Protein AF-A0A0S8J368-F1 (afdb_monomer_lite)

pLDDT: mean 82.63, std 17.52, range [25.33, 97.19]

Sequence (341 aa):
MWPCVISGLFVTLLATGGLVIATGTAGPPDAASVDEYQRRRNGLAKDLAEQHYALGQWCKERKLSREAQEHFKQAQRFQPDHNGANKELGKSGGKVASRKRVECELRLTDGICVKAELLAEAFCVDTGSGVLFMPVTAVDVVVVGKDEQPDVIAADGFLGRSRVREDSFAAKAKVGVVNVKRANLDQIRVFRPCAVCGGSGNQPCARCEGKGRLYETVPCKQCGGTGKVQCTRCGGTGRLTCPRCDGSGWTPGLIGGFRFKCTRCNGRGTIDCPGCKKGQAKCPVCKGKPLVKDMGVCPVCEGKKEVPCVACGGTGVKPLSPDVEKEVKKLSESTLNKVAE

Structure (mmCIF, N/CA/C/O backbone):
data_AF-A0A0S8J368-F1
#
_entry.id   AF-A0A0S8J368-F1
#
loop_
_atom_site.group_PDB
_atom_site.id
_atom_site.type_symbol
_atom_site.label_atom_id
_atom_site.label_alt_id
_atom_site.label_comp_id
_atom_site.label_asym_id
_atom_site.label_entity_id
_atom_site.label_seq_id
_atom_site.pdbx_PDB_ins_code
_atom_site.Cartn_x
_atom_site.Cartn_y
_atom_site.Cartn_z
_atom_site.occupancy
_atom_site.B_iso_or_equiv
_atom_site.auth_seq_id
_atom_site.auth_comp_id
_atom_site.auth_asym_id
_atom_site.auth_atom_id
_atom_site.pdbx_PDB_model_num
ATOM 1 N N . MET A 1 1 ? 66.641 29.300 33.982 1.00 31.06 1 MET A N 1
ATOM 2 C CA . MET A 1 1 ? 67.745 30.268 34.107 1.00 31.06 1 MET A CA 1
ATOM 3 C C . MET A 1 1 ? 67.151 31.662 33.910 1.00 31.06 1 MET A C 1
ATOM 5 O O . MET A 1 1 ? 67.006 32.073 32.774 1.00 31.06 1 MET A O 1
ATOM 9 N N . TRP A 1 2 ? 66.740 32.290 35.025 1.00 25.33 2 TRP A N 1
ATOM 10 C CA . TRP A 1 2 ? 66.484 33.735 35.230 1.00 25.33 2 TRP A CA 1
ATOM 11 C C . TRP A 1 2 ? 65.404 34.489 34.394 1.00 25.33 2 TRP A C 1
ATOM 13 O O . TRP A 1 2 ? 64.886 33.924 33.439 1.00 25.33 2 TRP A O 1
ATOM 23 N N . PRO A 1 3 ? 64.919 35.668 34.865 1.00 52.31 3 PRO A N 1
ATOM 24 C CA . PRO A 1 3 ? 63.496 35.960 35.137 1.00 52.31 3 PRO A CA 1
ATOM 25 C C . PRO A 1 3 ? 62.983 37.230 34.403 1.00 52.31 3 PRO A C 1
ATOM 27 O O . PRO A 1 3 ? 63.704 37.755 33.569 1.00 52.31 3 PRO A O 1
ATOM 30 N N . CYS A 1 4 ? 61.753 37.696 34.701 1.00 31.52 4 CYS A N 1
ATOM 31 C CA . CYS A 1 4 ? 61.198 39.080 34.591 1.00 31.52 4 CYS A CA 1
ATOM 32 C C . CYS A 1 4 ? 59.654 38.957 34.586 1.00 31.52 4 CYS A C 1
ATOM 34 O O . CYS A 1 4 ? 59.114 38.292 33.713 1.00 31.52 4 CYS A O 1
ATOM 36 N N . VAL A 1 5 ? 58.859 39.351 35.591 1.00 38.97 5 VAL A N 1
ATOM 37 C CA . VAL A 1 5 ? 58.616 40.671 36.221 1.00 38.97 5 VAL A CA 1
ATOM 38 C C . VAL A 1 5 ? 58.232 41.757 35.210 1.00 38.97 5 VAL A C 1
ATOM 40 O O . VAL A 1 5 ? 59.063 42.116 34.388 1.00 38.97 5 VAL A O 1
ATOM 43 N N . ILE A 1 6 ? 56.988 42.251 35.317 1.00 37.06 6 ILE A N 1
ATOM 44 C CA . ILE A 1 6 ? 56.484 43.646 35.216 1.00 37.06 6 ILE A CA 1
ATOM 45 C C . ILE A 1 6 ? 54.949 43.519 35.327 1.00 37.06 6 ILE A C 1
ATOM 47 O O . ILE A 1 6 ? 54.308 42.900 34.487 1.00 37.06 6 ILE A O 1
ATOM 51 N N . SER A 1 7 ? 54.381 43.742 36.511 1.00 34.94 7 SER A N 1
ATOM 52 C CA . SER A 1 7 ? 53.901 45.028 37.051 1.00 34.94 7 SER A CA 1
ATOM 53 C C . SER A 1 7 ? 52.490 45.372 36.585 1.00 34.94 7 SER A C 1
ATOM 55 O O . SER A 1 7 ? 52.170 45.372 35.402 1.00 34.94 7 SER A O 1
ATOM 57 N N . GLY A 1 8 ? 51.654 45.640 37.585 1.00 34.53 8 GLY A N 1
ATOM 58 C CA . GLY A 1 8 ? 50.234 45.893 37.446 1.00 34.53 8 GLY A CA 1
ATOM 59 C C . GLY A 1 8 ? 49.886 47.169 36.693 1.00 34.53 8 GLY A C 1
ATOM 60 O O . GLY A 1 8 ? 50.675 48.106 36.584 1.00 34.53 8 GLY A O 1
ATOM 61 N N . LEU A 1 9 ? 48.624 47.215 36.278 1.00 35.44 9 LEU A N 1
ATOM 62 C CA . LEU A 1 9 ? 47.905 48.461 36.108 1.00 35.44 9 LEU A CA 1
ATOM 63 C C . LEU A 1 9 ? 46.638 48.420 36.958 1.00 35.44 9 LEU A C 1
ATOM 65 O O . LEU A 1 9 ? 45.773 47.560 36.803 1.00 35.44 9 LEU A O 1
ATOM 69 N N . PHE A 1 10 ? 46.590 49.377 37.877 1.00 34.28 10 PHE A N 1
ATOM 70 C CA . PHE A 1 10 ? 45.409 49.842 38.578 1.00 34.28 10 PHE A CA 1
ATOM 71 C C . PHE A 1 10 ? 44.336 50.274 37.574 1.00 34.28 10 PHE A C 1
ATOM 73 O O . PHE A 1 10 ? 44.590 51.136 36.736 1.00 34.28 10 PHE A O 1
ATOM 80 N N . VAL A 1 11 ? 43.114 49.774 37.746 1.00 36.19 11 VAL A N 1
ATOM 81 C CA . VAL A 1 11 ? 41.907 50.554 37.459 1.00 36.19 11 VAL A CA 1
ATOM 82 C C . VAL A 1 11 ? 40.981 50.390 38.656 1.00 36.19 11 VAL A C 1
ATOM 84 O O . VAL A 1 11 ? 40.262 49.406 38.794 1.00 36.19 11 VAL A O 1
ATOM 87 N N . THR A 1 12 ? 41.037 51.359 39.562 1.00 42.28 12 THR A N 1
ATOM 88 C CA . THR A 1 12 ? 39.940 51.649 40.480 1.00 42.28 12 THR A CA 1
ATOM 89 C C . THR A 1 12 ? 38.811 52.276 39.674 1.00 42.28 12 THR A C 1
ATOM 91 O O . THR A 1 12 ? 38.985 53.375 39.148 1.00 42.28 12 THR A O 1
ATOM 94 N N . LEU A 1 13 ? 37.649 51.626 39.617 1.00 37.06 13 LEU A N 1
ATOM 95 C CA . LEU A 1 13 ? 36.395 52.330 39.384 1.00 37.06 13 LEU A CA 1
ATOM 96 C C . LEU A 1 13 ? 35.340 51.865 40.386 1.00 37.06 13 LEU A C 1
ATOM 98 O O . LEU A 1 13 ? 35.183 50.683 40.681 1.00 37.06 13 LEU A O 1
ATOM 102 N N . LEU A 1 14 ? 34.693 52.874 40.942 1.00 36.75 14 LEU A N 1
ATOM 103 C CA . LEU A 1 14 ? 33.726 52.851 42.017 1.00 36.75 14 LEU A CA 1
ATOM 104 C C . LEU A 1 14 ? 32.385 52.241 41.596 1.00 36.75 14 LEU A C 1
ATOM 106 O O . LEU A 1 14 ? 31.950 52.379 40.458 1.00 36.75 14 LEU A O 1
ATOM 110 N N . ALA A 1 15 ? 31.700 51.753 42.629 1.00 38.09 15 ALA A N 1
ATOM 111 C CA . ALA A 1 15 ? 30.262 51.865 42.842 1.00 38.09 15 ALA A CA 1
ATOM 112 C C . ALA A 1 15 ? 29.298 50.952 42.053 1.00 38.09 15 ALA A C 1
ATOM 114 O O . ALA A 1 15 ? 29.112 51.042 40.846 1.00 38.09 15 ALA A O 1
ATOM 115 N N . THR A 1 16 ? 28.523 50.239 42.881 1.00 44.28 16 THR A N 1
ATOM 116 C CA . THR A 1 16 ? 27.119 49.814 42.728 1.00 44.28 16 THR A CA 1
ATOM 117 C C . THR A 1 16 ? 26.821 48.517 41.972 1.00 44.28 16 THR A C 1
ATOM 119 O O . THR A 1 16 ? 27.078 48.383 40.784 1.00 44.28 16 THR A O 1
ATOM 122 N N . GLY A 1 17 ? 26.168 47.585 42.685 1.00 46.16 17 GLY A N 1
ATOM 123 C CA . GLY A 1 17 ? 25.341 46.537 42.073 1.00 46.16 17 GLY A CA 1
ATOM 124 C C . GLY A 1 17 ? 25.880 45.105 42.116 1.00 46.16 17 GLY A C 1
ATOM 125 O O . GLY A 1 17 ? 25.858 44.425 41.098 1.00 46.16 17 GLY A O 1
ATOM 126 N N . GLY A 1 18 ? 26.341 44.613 43.270 1.00 35.16 18 GLY A N 1
ATOM 127 C CA . GLY A 1 18 ? 26.713 43.203 43.450 1.00 35.16 18 GLY A CA 1
ATOM 128 C C . GLY A 1 18 ? 25.595 42.384 44.095 1.00 35.16 18 GLY A C 1
ATOM 129 O O . GLY A 1 18 ? 25.485 42.342 45.315 1.00 35.16 18 GLY A O 1
ATOM 130 N N . LEU A 1 19 ? 24.772 41.745 43.266 1.00 36.69 19 LEU A N 1
ATOM 131 C CA . LEU A 1 19 ? 23.783 40.728 43.629 1.00 36.69 19 LEU A CA 1
ATOM 132 C C . LEU A 1 19 ? 24.421 39.634 44.510 1.00 36.69 19 LEU A C 1
ATOM 134 O O . LEU A 1 19 ? 25.297 38.898 44.056 1.00 36.69 19 LEU A O 1
ATOM 138 N N . VAL A 1 20 ? 23.964 39.505 45.758 1.00 37.12 20 VAL A N 1
ATOM 139 C CA . VAL A 1 20 ? 24.307 38.375 46.634 1.00 37.12 20 VAL A CA 1
ATOM 140 C C . VAL A 1 20 ? 23.600 37.136 46.088 1.00 37.12 20 VAL A C 1
ATOM 142 O O . VAL A 1 20 ? 22.407 36.937 46.311 1.00 37.12 20 VAL A O 1
ATOM 145 N N . ILE A 1 21 ? 24.323 36.299 45.346 1.00 39.28 21 ILE A N 1
ATOM 146 C CA . ILE A 1 21 ? 23.854 34.953 45.018 1.00 39.28 21 ILE A CA 1
ATOM 147 C C . ILE A 1 21 ? 24.039 34.115 46.282 1.00 39.28 21 ILE A C 1
ATOM 149 O O . ILE A 1 21 ? 25.134 33.643 46.580 1.00 39.28 21 ILE A O 1
ATOM 153 N N . ALA A 1 22 ? 22.960 33.967 47.050 1.00 32.00 22 ALA A N 1
ATOM 154 C CA . ALA A 1 22 ? 22.892 33.018 48.148 1.00 32.00 22 ALA A CA 1
ATOM 155 C C . ALA A 1 22 ? 23.021 31.595 47.580 1.00 32.00 22 ALA A C 1
ATOM 157 O O . ALA A 1 22 ? 22.070 31.035 47.032 1.00 32.00 22 ALA A O 1
ATOM 158 N N . THR A 1 23 ? 24.203 30.995 47.698 1.00 37.25 23 THR A N 1
ATOM 159 C CA . THR A 1 23 ? 24.382 29.555 47.516 1.00 37.25 23 THR A CA 1
ATOM 160 C C . THR A 1 23 ? 23.808 28.853 48.743 1.00 37.25 23 THR A C 1
ATOM 162 O O . THR A 1 23 ? 24.487 28.622 49.738 1.00 37.25 23 THR A O 1
ATOM 165 N N . GLY A 1 24 ? 22.511 28.541 48.694 1.00 34.19 24 GLY A N 1
ATOM 166 C CA . GLY A 1 24 ? 21.880 27.673 49.682 1.00 34.19 24 GLY A CA 1
ATOM 167 C C . GLY A 1 24 ? 22.503 26.281 49.616 1.00 34.19 24 GLY A C 1
ATOM 168 O O . GLY A 1 24 ? 22.198 25.504 48.712 1.00 34.19 24 GLY A O 1
ATOM 169 N N . THR A 1 25 ? 23.388 25.957 50.555 1.00 39.84 25 THR A N 1
ATOM 170 C CA . THR A 1 25 ? 23.851 24.587 50.765 1.00 39.84 25 THR A CA 1
ATOM 171 C C . THR A 1 25 ? 22.716 2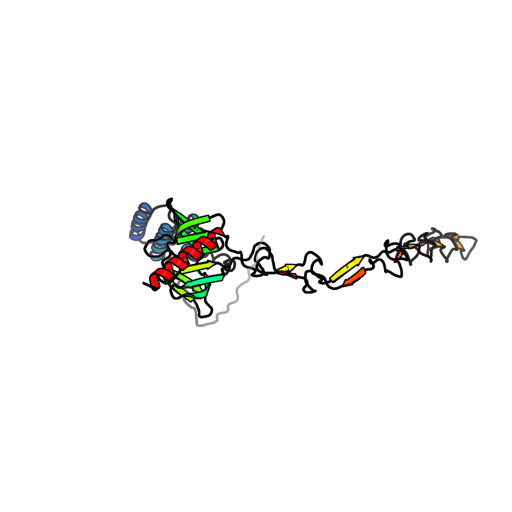3.803 51.421 1.00 39.84 25 THR A C 1
ATOM 173 O O . THR A 1 25 ? 22.277 24.102 52.530 1.00 39.84 25 THR A O 1
ATOM 176 N N . ALA A 1 26 ? 22.180 22.815 50.705 1.00 43.91 26 ALA A N 1
ATOM 177 C CA . ALA A 1 26 ? 21.230 21.870 51.274 1.00 43.91 26 ALA A CA 1
ATOM 178 C C . ALA A 1 26 ? 21.939 21.080 52.387 1.00 43.91 26 ALA A C 1
ATOM 180 O O . ALA A 1 26 ? 22.881 20.336 52.116 1.00 43.91 26 ALA A O 1
ATOM 181 N N . GLY A 1 27 ? 21.526 21.289 53.639 1.00 51.69 27 GLY A N 1
ATOM 182 C CA . GLY A 1 27 ? 22.024 20.525 54.782 1.00 51.69 27 GLY A CA 1
ATOM 183 C C . GLY A 1 27 ? 21.674 19.031 54.677 1.00 51.69 27 GLY A C 1
ATOM 184 O O . GLY A 1 27 ? 20.754 18.671 53.936 1.00 51.69 27 GLY A O 1
ATOM 185 N N . PRO A 1 28 ? 22.401 18.155 55.396 1.00 58.94 28 PRO A N 1
ATOM 186 C CA . PRO A 1 28 ? 22.108 16.725 55.431 1.00 58.94 28 PRO A CA 1
ATOM 187 C C . PRO A 1 28 ? 20.685 16.461 55.963 1.00 58.94 28 PRO A C 1
ATOM 189 O O . PRO A 1 28 ? 20.181 17.248 56.767 1.00 58.94 28 PRO A O 1
ATOM 192 N N . PRO A 1 29 ? 20.031 15.373 55.518 1.00 62.00 29 PRO A N 1
ATOM 193 C CA . PRO A 1 29 ? 18.701 15.005 55.991 1.00 62.00 29 PRO A CA 1
ATOM 194 C C . PRO A 1 29 ? 18.701 14.737 57.502 1.00 62.00 29 PRO A C 1
ATOM 196 O O . PRO A 1 29 ? 19.687 14.265 58.070 1.00 62.00 29 PRO A O 1
ATOM 199 N N . ASP A 1 30 ? 17.587 15.044 58.156 1.00 69.62 30 ASP A N 1
ATOM 200 C CA . ASP A 1 30 ? 17.373 14.823 59.581 1.00 69.62 30 ASP A CA 1
ATOM 201 C C . ASP A 1 30 ? 17.312 13.320 59.915 1.00 69.62 30 ASP A C 1
ATOM 203 O O . ASP A 1 30 ? 16.735 12.520 59.176 1.00 69.62 30 ASP A O 1
ATOM 207 N N . ALA A 1 31 ? 17.894 12.918 61.051 1.00 66.06 31 ALA A N 1
ATOM 208 C CA . ALA A 1 31 ? 17.996 11.509 61.457 1.00 66.06 31 ALA A CA 1
ATOM 209 C C . ALA A 1 31 ? 16.627 10.797 61.542 1.00 66.06 31 ALA A C 1
ATOM 211 O O . ALA A 1 31 ? 16.517 9.621 61.202 1.00 66.06 31 ALA A O 1
ATOM 212 N N . ALA A 1 32 ? 15.565 11.528 61.899 1.00 69.38 32 ALA A N 1
ATOM 213 C CA . ALA A 1 32 ? 14.196 11.013 61.938 1.00 69.38 32 ALA A CA 1
ATOM 214 C C . ALA A 1 32 ? 13.673 10.582 60.552 1.00 69.38 32 ALA A C 1
ATOM 216 O O . ALA A 1 32 ? 12.985 9.565 60.440 1.00 69.38 32 ALA A O 1
ATOM 217 N N . SER A 1 33 ? 14.035 11.302 59.483 1.00 71.81 33 SER A N 1
ATOM 218 C CA . SER A 1 33 ? 13.659 10.942 58.109 1.00 71.81 33 SER A CA 1
ATOM 219 C C . SER A 1 33 ? 14.379 9.686 57.615 1.00 71.81 33 SER A C 1
ATOM 221 O O . SER A 1 33 ? 13.814 8.926 56.827 1.00 71.81 33 SER A O 1
ATOM 223 N N . VAL A 1 34 ? 15.596 9.424 58.100 1.00 75.69 34 VAL A N 1
ATOM 224 C CA . VAL A 1 34 ? 16.367 8.221 57.747 1.00 75.69 34 VAL A CA 1
ATOM 225 C C . VAL A 1 34 ? 15.768 6.967 58.394 1.00 75.69 34 VAL A C 1
ATOM 227 O O . VAL A 1 34 ? 15.626 5.941 57.724 1.00 75.69 34 VAL A O 1
ATOM 230 N N . ASP A 1 35 ? 15.343 7.043 59.655 1.00 80.69 35 ASP A N 1
ATOM 231 C CA . ASP A 1 35 ? 14.701 5.917 60.346 1.00 80.69 35 ASP A CA 1
ATOM 232 C C . ASP A 1 35 ? 13.322 5.587 59.755 1.00 80.69 35 ASP A C 1
ATOM 234 O O . ASP A 1 35 ? 12.975 4.416 59.566 1.00 80.69 35 ASP A O 1
ATOM 238 N N . GLU A 1 36 ? 12.531 6.610 59.416 1.00 84.25 36 GLU A N 1
ATOM 239 C CA . GLU A 1 36 ? 11.233 6.426 58.757 1.00 84.25 36 GLU A CA 1
ATOM 240 C C . GLU A 1 36 ? 11.399 5.808 57.357 1.00 84.25 36 GLU A C 1
ATOM 242 O O . GLU A 1 36 ? 10.653 4.894 56.987 1.00 84.25 36 GLU A O 1
ATOM 247 N N . TYR A 1 37 ? 12.425 6.232 56.611 1.00 85.19 37 TYR A N 1
ATOM 248 C CA . TYR A 1 37 ? 12.782 5.648 55.320 1.00 85.19 37 TYR A CA 1
ATOM 249 C C . TYR A 1 37 ? 13.083 4.149 55.432 1.00 85.19 37 TYR A C 1
ATOM 251 O O . TYR A 1 37 ? 12.544 3.351 54.663 1.00 85.19 37 TYR A O 1
ATOM 259 N N . GLN A 1 38 ? 13.896 3.737 56.411 1.00 84.19 38 GLN A N 1
ATOM 260 C CA . GLN A 1 38 ? 14.252 2.327 56.592 1.00 84.19 38 GLN A CA 1
ATOM 261 C C . GLN A 1 38 ? 13.030 1.451 56.894 1.00 84.19 38 GLN A C 1
ATOM 263 O O . GLN A 1 38 ? 12.916 0.358 56.335 1.00 84.19 38 GLN A O 1
ATOM 268 N N . ARG A 1 39 ? 12.085 1.933 57.713 1.00 84.06 39 ARG A N 1
ATOM 269 C CA . ARG A 1 39 ? 10.832 1.206 57.991 1.00 84.06 39 ARG A CA 1
ATOM 270 C C . ARG A 1 39 ? 9.991 1.031 56.728 1.00 84.06 39 ARG A C 1
ATOM 272 O O . ARG A 1 39 ? 9.587 -0.091 56.427 1.00 84.06 39 ARG A O 1
ATOM 279 N N . ARG A 1 40 ? 9.774 2.109 55.964 1.00 83.81 40 ARG A N 1
ATOM 280 C CA . ARG A 1 40 ? 9.006 2.070 54.706 1.00 83.81 40 ARG A CA 1
ATOM 281 C C . ARG A 1 40 ? 9.663 1.163 53.667 1.00 83.81 40 ARG A C 1
ATOM 283 O O . ARG A 1 40 ? 8.975 0.383 53.021 1.00 83.81 40 ARG A O 1
ATOM 290 N N . ARG A 1 41 ? 10.993 1.208 53.554 1.00 84.81 41 ARG A N 1
ATOM 291 C CA . ARG A 1 41 ? 11.771 0.341 52.658 1.00 84.81 41 ARG A CA 1
ATOM 292 C C . ARG A 1 41 ? 11.660 -1.137 53.038 1.00 84.81 41 ARG A C 1
ATOM 294 O O . ARG A 1 41 ? 11.581 -1.983 52.153 1.00 84.81 41 ARG A O 1
ATOM 301 N N . ASN A 1 42 ? 11.664 -1.459 54.332 1.00 83.38 42 ASN A N 1
ATOM 302 C CA . ASN A 1 42 ? 11.576 -2.842 54.806 1.00 83.38 42 ASN A CA 1
ATOM 303 C C . ASN A 1 42 ? 10.171 -3.443 54.631 1.00 83.38 42 ASN A C 1
ATOM 305 O O . ASN A 1 42 ? 10.060 -4.651 54.452 1.00 83.38 42 ASN A O 1
ATOM 309 N N . GLY A 1 43 ? 9.122 -2.614 54.655 1.00 79.00 43 GLY A N 1
ATOM 310 C CA . GLY A 1 43 ? 7.736 -3.026 54.399 1.00 79.00 43 GLY A CA 1
ATOM 311 C C . GLY A 1 43 ? 7.310 -2.999 52.925 1.00 79.00 43 GLY A C 1
ATOM 312 O O . GLY A 1 43 ? 6.152 -3.277 52.631 1.00 79.00 43 GLY A O 1
ATOM 313 N N . LEU A 1 44 ? 8.210 -2.638 52.006 1.00 80.56 44 LEU A N 1
ATOM 314 C CA . LEU A 1 44 ? 7.902 -2.480 50.586 1.00 80.56 44 LEU A CA 1
ATOM 315 C C . LEU A 1 44 ? 7.847 -3.837 49.869 1.00 80.56 44 LEU A C 1
ATOM 317 O O . LEU A 1 44 ? 8.793 -4.627 49.967 1.00 80.56 44 LEU A O 1
ATOM 321 N N . ALA A 1 45 ? 6.804 -4.077 49.073 1.00 74.81 45 ALA A N 1
ATOM 322 C CA . ALA A 1 45 ? 6.815 -5.161 48.097 1.00 74.81 45 ALA A CA 1
ATOM 323 C C . ALA A 1 45 ? 7.791 -4.791 46.969 1.00 74.81 45 ALA A C 1
ATOM 325 O O . ALA A 1 45 ? 7.603 -3.811 46.247 1.00 74.81 45 ALA A O 1
ATOM 326 N N . LYS A 1 46 ? 8.887 -5.548 46.874 1.00 70.69 46 LYS A N 1
ATOM 327 C CA . LYS A 1 46 ? 10.065 -5.208 46.055 1.00 70.69 46 LYS A CA 1
ATOM 328 C C . LYS A 1 46 ? 9.868 -5.411 44.551 1.00 70.69 46 LYS A C 1
ATOM 330 O O . LYS A 1 46 ? 10.809 -5.201 43.797 1.00 70.69 46 LYS A O 1
ATOM 335 N N . ASP A 1 47 ? 8.706 -5.889 44.131 1.00 74.81 47 ASP A N 1
ATOM 336 C CA . ASP A 1 47 ? 8.371 -6.304 42.770 1.00 74.81 47 ASP A CA 1
ATOM 337 C C . ASP A 1 47 ? 7.323 -5.403 42.097 1.00 74.81 47 ASP A C 1
ATOM 339 O O . ASP A 1 47 ? 7.030 -5.589 40.916 1.00 74.81 47 ASP A O 1
ATOM 343 N N . LEU A 1 48 ? 6.792 -4.393 42.800 1.00 78.44 48 LEU A N 1
ATOM 344 C CA . LEU A 1 48 ? 5.750 -3.512 42.270 1.00 78.44 48 LEU A CA 1
ATOM 345 C C . LEU A 1 48 ? 6.268 -2.096 41.970 1.00 78.44 48 LEU A C 1
ATOM 347 O O . LEU A 1 48 ? 6.711 -1.367 42.861 1.00 78.44 48 LEU A O 1
ATOM 351 N N . ALA A 1 49 ? 6.146 -1.673 40.706 1.00 84.12 49 ALA A N 1
ATOM 352 C CA . ALA A 1 49 ? 6.619 -0.369 40.231 1.00 84.12 49 ALA A CA 1
ATOM 353 C C . ALA A 1 49 ? 5.969 0.821 40.966 1.00 84.12 49 ALA A C 1
ATOM 355 O O . ALA A 1 49 ? 6.672 1.751 41.361 1.00 84.12 49 ALA A O 1
ATOM 356 N N . GLU A 1 50 ? 4.658 0.758 41.216 1.00 82.25 50 GLU A N 1
ATOM 357 C CA . GLU A 1 50 ? 3.891 1.810 41.906 1.00 82.25 50 GLU A CA 1
ATOM 358 C C . GLU A 1 50 ? 4.351 2.031 43.353 1.00 82.25 50 GLU A C 1
ATOM 360 O O . GLU A 1 50 ? 4.444 3.164 43.823 1.00 82.25 50 GLU A O 1
ATOM 365 N N . GLN A 1 51 ? 4.717 0.962 44.066 1.00 84.81 51 GLN A N 1
ATOM 366 C CA . GLN A 1 51 ? 5.218 1.080 45.438 1.00 84.81 51 GLN A CA 1
ATOM 367 C C . GLN A 1 51 ? 6.599 1.739 45.476 1.00 84.81 51 GLN A C 1
ATOM 369 O O . GLN A 1 51 ? 6.850 2.620 46.302 1.00 84.81 51 GLN A O 1
ATOM 374 N N . HIS A 1 52 ? 7.478 1.374 44.541 1.00 87.38 52 HIS A N 1
ATOM 375 C CA . HIS A 1 52 ? 8.754 2.059 44.361 1.00 87.38 52 HIS A CA 1
ATOM 376 C C . HIS A 1 52 ? 8.561 3.533 43.982 1.00 87.38 52 HIS A C 1
ATOM 378 O O . HIS A 1 52 ? 9.243 4.399 44.528 1.00 87.38 52 HIS A O 1
ATOM 384 N N . TYR A 1 53 ? 7.602 3.854 43.114 1.00 89.62 53 TYR A N 1
ATOM 385 C CA . TYR A 1 53 ? 7.300 5.240 42.764 1.00 89.62 53 TYR A CA 1
ATOM 386 C C . TYR A 1 53 ? 6.777 6.048 43.963 1.00 89.62 53 TYR A C 1
ATOM 388 O O . TYR A 1 53 ? 7.271 7.150 44.212 1.00 89.62 53 TYR A O 1
ATOM 396 N N . ALA A 1 54 ? 5.853 5.491 44.749 1.00 88.75 54 ALA A N 1
ATOM 397 C CA . ALA A 1 54 ? 5.308 6.131 45.946 1.00 88.75 54 ALA A CA 1
ATOM 398 C C . ALA A 1 54 ? 6.384 6.396 47.013 1.00 88.75 54 ALA A C 1
ATOM 400 O O . ALA A 1 54 ? 6.441 7.492 47.577 1.00 88.75 54 ALA A O 1
ATOM 401 N N . LEU A 1 55 ? 7.284 5.434 47.258 1.00 89.88 55 LEU A N 1
ATOM 402 C CA . LEU A 1 55 ? 8.410 5.632 48.175 1.00 89.88 55 LEU A CA 1
ATOM 403 C C . LEU A 1 55 ? 9.393 6.684 47.640 1.00 89.88 55 LEU A C 1
ATOM 405 O O . LEU A 1 55 ? 9.873 7.516 48.406 1.00 89.88 55 LEU A O 1
ATOM 409 N N . GLY A 1 56 ? 9.634 6.704 46.326 1.00 91.75 56 GLY A N 1
ATOM 410 C CA . GLY A 1 56 ? 10.450 7.727 45.672 1.00 91.75 56 GLY A CA 1
ATOM 411 C C . GLY A 1 56 ? 9.878 9.143 45.817 1.00 91.75 56 GLY A C 1
ATOM 412 O O . GLY A 1 56 ? 10.629 10.073 46.114 1.00 91.75 56 GLY A O 1
ATOM 413 N N . GLN A 1 57 ? 8.558 9.313 45.675 1.00 90.00 57 GLN A N 1
ATOM 414 C CA . GLN A 1 57 ? 7.878 10.598 45.903 1.00 90.00 57 GLN A CA 1
ATOM 415 C C . GLN A 1 57 ? 7.998 11.045 47.363 1.00 90.00 57 GLN A C 1
ATOM 417 O O . GLN A 1 57 ? 8.376 12.184 47.632 1.00 90.00 57 GLN A O 1
ATOM 422 N N . TRP A 1 58 ? 7.790 10.130 48.310 1.00 91.12 58 TRP A N 1
ATOM 423 C CA . TRP A 1 58 ? 7.967 10.425 49.731 1.00 91.12 58 TRP A CA 1
ATOM 424 C C . TRP A 1 58 ? 9.416 10.834 50.070 1.00 91.12 58 TRP A C 1
ATOM 426 O O . TRP A 1 58 ? 9.642 11.820 50.773 1.00 91.12 58 TRP A O 1
ATOM 436 N N . CYS A 1 59 ? 10.419 10.138 49.518 1.00 89.62 59 CYS A N 1
ATOM 437 C CA . CYS A 1 59 ? 11.829 10.511 49.673 1.00 89.62 59 CYS A CA 1
ATOM 438 C C . CYS A 1 59 ? 12.106 11.916 49.115 1.00 89.62 59 CYS A C 1
ATOM 440 O O . CYS A 1 59 ? 12.817 12.707 49.736 1.00 89.62 59 CYS A O 1
ATOM 442 N N . LYS A 1 60 ? 11.515 12.252 47.964 1.00 88.38 60 LYS A N 1
ATOM 443 C CA . LYS A 1 60 ? 11.647 13.567 47.329 1.00 88.38 60 LYS A CA 1
ATOM 444 C C . LYS A 1 60 ? 11.070 14.685 48.205 1.00 88.38 60 LYS A C 1
ATOM 446 O O . LYS A 1 60 ? 11.731 15.709 48.376 1.00 88.38 60 LYS A O 1
ATOM 451 N N . GLU A 1 61 ? 9.898 14.481 48.805 1.00 87.50 61 GLU A N 1
ATOM 452 C CA . GLU A 1 61 ? 9.275 15.432 49.742 1.00 87.50 61 GLU A CA 1
ATOM 453 C C . GLU A 1 61 ? 10.147 15.689 50.980 1.00 87.50 61 GLU A C 1
ATOM 455 O O . GLU A 1 61 ? 10.254 16.823 51.449 1.00 87.50 61 GLU A O 1
ATOM 460 N N . ARG A 1 62 ? 10.839 14.654 51.470 1.00 87.19 62 ARG A N 1
ATOM 461 C CA . ARG A 1 62 ? 11.779 14.733 52.602 1.00 87.19 62 ARG A CA 1
ATOM 462 C C . ARG A 1 62 ? 13.207 15.117 52.202 1.00 87.19 62 ARG A C 1
ATOM 464 O O . ARG A 1 62 ? 14.110 15.049 53.027 1.00 87.19 62 ARG A O 1
ATOM 471 N N . LYS A 1 63 ? 13.423 15.550 50.953 1.00 86.81 63 LYS A N 1
ATOM 472 C CA . LYS A 1 63 ? 14.729 15.970 50.403 1.00 86.81 63 LYS A CA 1
ATOM 473 C C . LYS A 1 63 ? 15.801 14.863 50.384 1.00 86.81 63 LYS A C 1
ATOM 475 O O . LYS A 1 63 ? 16.976 15.149 50.152 1.00 86.81 63 LYS A O 1
ATOM 480 N N . LEU A 1 64 ? 15.399 13.598 50.516 1.00 86.62 64 LEU A N 1
ATOM 481 C CA . LEU A 1 64 ? 16.224 12.395 50.350 1.00 86.62 64 LEU A CA 1
ATOM 482 C C . LEU A 1 64 ? 16.435 12.110 48.853 1.00 86.62 64 LEU A C 1
ATOM 484 O O . LEU A 1 64 ? 15.867 11.190 48.263 1.00 86.62 64 LEU A O 1
ATOM 488 N N . SER A 1 65 ? 17.202 12.981 48.195 1.00 84.00 65 SER A N 1
ATOM 489 C CA . SER A 1 65 ? 17.288 13.025 46.727 1.00 84.00 65 SER A CA 1
ATOM 490 C C . SER A 1 65 ? 17.956 11.786 46.118 1.00 84.00 65 SER A C 1
ATOM 492 O O . SER A 1 65 ? 17.625 11.393 44.999 1.00 84.00 65 SER A O 1
ATOM 494 N N . ARG A 1 66 ? 18.889 11.155 46.843 1.00 87.31 66 ARG A N 1
ATOM 495 C CA . ARG A 1 66 ? 19.615 9.965 46.376 1.00 87.31 66 ARG A CA 1
ATOM 496 C C . ARG A 1 66 ? 18.714 8.730 46.402 1.00 87.31 66 ARG A C 1
ATOM 498 O O . ARG A 1 66 ? 18.636 8.008 45.411 1.00 87.31 66 ARG A O 1
ATOM 505 N N . GLU A 1 67 ? 18.014 8.533 47.510 1.00 89.81 67 GLU A N 1
ATOM 506 C CA . GLU A 1 67 ? 17.056 7.455 47.749 1.00 89.81 67 GLU A CA 1
ATOM 507 C C . GLU A 1 67 ? 15.866 7.569 46.789 1.00 89.81 67 GLU A C 1
ATOM 509 O O . GLU A 1 67 ? 15.459 6.581 46.176 1.00 89.81 67 GLU A O 1
ATOM 514 N N . ALA A 1 68 ? 15.369 8.793 46.572 1.00 90.12 68 ALA A N 1
ATOM 515 C CA . ALA A 1 68 ? 14.312 9.068 45.604 1.00 90.12 68 ALA A CA 1
ATOM 516 C C . ALA A 1 68 ? 14.703 8.619 44.187 1.00 90.12 68 ALA A C 1
ATOM 518 O O . ALA A 1 68 ? 13.956 7.890 43.534 1.00 90.12 68 ALA A O 1
ATOM 519 N N . GLN A 1 69 ? 15.901 8.993 43.716 1.00 90.81 69 GLN A N 1
ATOM 520 C CA . GLN A 1 69 ? 16.386 8.581 42.394 1.00 90.81 69 GLN A CA 1
ATOM 521 C C . GLN A 1 69 ? 16.526 7.063 42.257 1.00 90.81 69 GLN A C 1
ATOM 523 O O . GLN A 1 69 ? 16.261 6.519 41.184 1.00 90.81 69 GLN A O 1
ATOM 528 N N . GLU A 1 70 ? 16.965 6.371 43.306 1.00 91.19 70 GLU A N 1
ATOM 529 C CA . GLU A 1 70 ? 17.100 4.917 43.287 1.00 91.19 70 GLU A CA 1
ATOM 530 C C . GLU A 1 70 ? 15.739 4.229 43.159 1.00 91.19 70 GLU A C 1
ATOM 532 O O . GLU A 1 70 ? 15.568 3.344 42.317 1.00 91.19 70 GLU A O 1
ATOM 537 N N . HIS A 1 71 ? 14.745 4.694 43.911 1.00 91.75 71 HIS A N 1
ATOM 538 C CA . HIS A 1 71 ? 13.395 4.156 43.831 1.00 91.75 71 HIS A CA 1
ATOM 539 C C . HIS A 1 71 ? 12.691 4.487 42.513 1.00 91.75 71 HIS A C 1
ATOM 541 O O . HIS A 1 71 ? 12.036 3.612 41.949 1.00 91.75 71 HIS A O 1
ATOM 547 N N . PHE A 1 72 ? 12.910 5.666 41.925 1.00 92.19 72 PHE A N 1
ATOM 548 C CA . PHE A 1 72 ? 12.425 5.945 40.570 1.00 92.19 72 PHE A CA 1
ATOM 549 C C . PHE A 1 72 ? 13.093 5.050 39.512 1.00 92.19 72 PHE A C 1
ATOM 551 O O . PHE A 1 72 ? 12.423 4.592 38.585 1.00 92.19 72 PHE A O 1
ATOM 558 N N . LYS A 1 73 ? 14.388 4.726 39.653 1.00 91.25 73 LYS A N 1
ATOM 559 C CA . LYS A 1 73 ? 15.071 3.758 38.770 1.00 91.25 73 LYS A CA 1
ATOM 560 C C . LYS A 1 73 ? 14.517 2.344 38.931 1.00 91.25 73 LYS A C 1
ATOM 562 O O . LYS A 1 73 ? 14.370 1.640 37.936 1.00 91.25 73 LYS A O 1
ATOM 567 N N . GLN A 1 74 ? 14.213 1.924 40.159 1.00 88.62 74 GLN A N 1
ATOM 568 C CA . GLN A 1 74 ? 13.591 0.626 40.427 1.00 88.62 74 GLN A CA 1
ATOM 569 C C . GLN A 1 74 ? 12.176 0.564 39.834 1.00 88.62 74 GLN A C 1
ATOM 571 O O . GLN A 1 74 ? 11.883 -0.380 39.106 1.00 88.62 74 GLN A O 1
ATOM 576 N N . ALA A 1 75 ? 11.353 1.602 40.021 1.00 88.00 75 ALA A N 1
ATOM 577 C CA . ALA A 1 75 ? 10.030 1.708 39.399 1.00 88.00 75 ALA A CA 1
ATOM 578 C C . ALA A 1 75 ? 10.104 1.580 37.869 1.00 88.00 75 ALA A C 1
ATOM 580 O O . ALA A 1 75 ? 9.364 0.801 37.279 1.00 88.00 75 ALA A O 1
ATOM 581 N N . GLN A 1 76 ? 11.068 2.251 37.231 1.00 88.88 76 GLN A N 1
ATOM 582 C CA . GLN A 1 76 ? 11.308 2.111 35.794 1.00 88.88 76 GLN A CA 1
ATOM 583 C C . GLN A 1 76 ? 11.788 0.708 35.390 1.00 88.88 76 GLN A C 1
ATOM 585 O O . GLN A 1 76 ? 11.477 0.235 34.301 1.00 88.88 76 GLN A O 1
ATOM 590 N N . ARG A 1 77 ? 12.587 0.039 36.225 1.00 83.62 77 ARG A N 1
ATOM 591 C CA . ARG A 1 77 ? 13.065 -1.318 35.932 1.00 83.62 77 ARG A CA 1
ATOM 592 C C . ARG A 1 77 ? 11.909 -2.317 35.884 1.00 83.62 77 ARG A C 1
ATOM 594 O O . ARG A 1 77 ? 11.937 -3.207 35.040 1.00 83.62 77 ARG A O 1
ATOM 601 N N . PHE A 1 78 ? 10.930 -2.164 36.771 1.00 82.31 78 PHE A N 1
ATOM 602 C CA . PHE A 1 78 ? 9.731 -3.003 36.795 1.00 82.31 78 PHE A CA 1
ATOM 603 C C . PHE A 1 78 ? 8.697 -2.574 35.746 1.00 82.31 78 PHE A C 1
ATOM 605 O O . PHE A 1 78 ? 8.058 -3.432 35.147 1.00 82.31 78 PHE A O 1
ATOM 612 N N . GLN A 1 79 ? 8.580 -1.271 35.470 1.00 79.56 79 GLN A N 1
ATOM 613 C CA . GLN A 1 79 ? 7.686 -0.713 34.456 1.00 79.56 79 GLN A CA 1
ATOM 614 C C . GLN A 1 79 ? 8.406 0.374 33.624 1.00 79.56 79 GLN A C 1
ATOM 616 O O . GLN A 1 79 ? 8.438 1.548 34.009 1.00 79.56 79 GLN A O 1
ATOM 621 N N . PRO A 1 80 ? 9.009 0.010 32.473 1.00 79.44 80 PRO A N 1
ATOM 622 C CA . PRO A 1 80 ? 9.833 0.918 31.662 1.00 79.44 80 PRO A CA 1
ATOM 623 C C . PRO A 1 80 ? 9.119 2.182 31.158 1.00 79.44 80 PRO A C 1
ATOM 625 O O . PRO A 1 80 ? 9.764 3.216 30.950 1.00 79.44 80 PRO A O 1
ATOM 628 N N . ASP A 1 81 ? 7.801 2.118 30.989 1.00 75.25 81 ASP A N 1
ATOM 629 C CA . ASP A 1 81 ? 6.900 3.174 30.517 1.00 75.25 81 ASP A CA 1
ATOM 630 C C . ASP A 1 81 ? 6.223 3.965 31.655 1.00 75.25 81 ASP A C 1
ATOM 632 O O . ASP A 1 81 ? 5.384 4.825 31.395 1.00 75.25 81 ASP A O 1
ATOM 636 N N . HIS A 1 82 ? 6.620 3.753 32.916 1.00 81.50 82 HIS A N 1
ATOM 637 C CA . HIS A 1 82 ? 6.033 4.435 34.070 1.00 81.50 82 HIS A CA 1
ATOM 638 C C . HIS A 1 82 ? 6.219 5.964 33.991 1.00 81.50 82 HIS A C 1
ATOM 640 O O . HIS A 1 82 ? 7.266 6.518 34.346 1.00 81.50 82 HIS A O 1
ATOM 646 N N . ASN A 1 83 ? 5.164 6.670 33.570 1.00 77.12 83 ASN A N 1
ATOM 647 C CA . ASN A 1 83 ? 5.181 8.109 33.277 1.00 77.12 83 ASN A CA 1
ATOM 648 C C . ASN A 1 83 ? 5.694 8.966 34.447 1.00 77.12 83 ASN A C 1
ATOM 650 O O . ASN A 1 83 ? 6.493 9.878 34.233 1.00 77.12 83 ASN A O 1
ATOM 654 N N . GLY A 1 84 ? 5.278 8.650 35.680 1.00 82.69 84 GLY A N 1
ATOM 655 C CA . GLY A 1 84 ? 5.718 9.348 36.894 1.00 82.69 84 GLY A CA 1
ATOM 656 C C . GLY A 1 84 ? 7.232 9.257 37.121 1.00 82.69 84 GLY A C 1
ATOM 657 O O . GLY A 1 84 ? 7.926 10.268 37.078 1.00 82.69 84 GLY A O 1
ATOM 658 N N . ALA A 1 85 ? 7.763 8.043 37.302 1.00 85.19 85 ALA A N 1
ATOM 659 C CA . ALA A 1 85 ? 9.192 7.800 37.498 1.00 85.19 85 ALA A CA 1
ATOM 660 C C . ALA A 1 85 ? 10.066 8.336 36.347 1.00 85.19 85 ALA A C 1
ATOM 662 O O . ALA A 1 85 ? 11.122 8.916 36.591 1.00 85.19 85 ALA A O 1
ATOM 663 N N . ASN A 1 86 ? 9.618 8.210 35.092 1.00 81.88 86 ASN A N 1
ATOM 664 C CA . ASN A 1 86 ? 10.353 8.716 33.927 1.00 81.88 86 ASN A CA 1
ATOM 665 C C . ASN A 1 86 ? 10.481 10.245 33.924 1.00 81.88 86 ASN A C 1
ATOM 667 O O . ASN A 1 86 ? 11.560 10.769 33.634 1.00 81.88 86 ASN A O 1
ATOM 671 N N . LYS A 1 87 ? 9.412 10.955 34.308 1.00 83.06 87 LYS A N 1
ATOM 672 C CA . LYS A 1 87 ? 9.431 12.412 34.483 1.00 83.06 87 LYS A CA 1
ATOM 673 C C . LYS A 1 87 ? 10.432 12.829 35.563 1.00 83.06 87 LYS A C 1
ATOM 675 O O . LYS A 1 87 ? 11.206 13.758 35.346 1.00 83.06 87 LYS A O 1
ATOM 680 N N . GLU A 1 88 ? 10.441 12.124 36.692 1.00 83.62 88 GLU A N 1
ATOM 681 C CA . GLU A 1 88 ? 11.319 12.416 37.833 1.00 83.62 88 GLU A CA 1
ATOM 682 C C . GLU A 1 88 ? 12.801 12.121 37.559 1.00 83.62 88 GLU A C 1
ATOM 684 O O . GLU A 1 88 ? 13.683 12.798 38.080 1.00 83.62 88 GLU A O 1
ATOM 689 N N . LEU A 1 89 ? 13.099 11.160 36.682 1.00 83.62 89 LEU A N 1
ATOM 690 C CA . LEU A 1 89 ? 14.467 10.845 36.259 1.00 83.62 89 LEU A CA 1
ATOM 691 C C . LEU A 1 89 ? 15.023 11.799 35.192 1.00 83.62 89 LEU A C 1
ATOM 693 O O . LEU A 1 89 ? 16.103 11.545 34.656 1.00 83.62 89 LEU A O 1
ATOM 697 N N . GLY A 1 90 ? 14.297 12.864 34.830 1.00 72.44 90 GLY A N 1
ATOM 698 C CA . GLY A 1 90 ? 14.716 13.791 33.774 1.00 72.44 90 GLY A CA 1
ATOM 699 C C . GLY A 1 90 ? 14.802 13.134 32.393 1.00 72.44 90 GLY A C 1
ATOM 700 O O . GLY A 1 90 ? 15.324 13.728 31.447 1.00 72.44 90 GLY A O 1
ATOM 701 N N . LYS A 1 91 ? 14.264 11.916 32.254 1.00 64.56 91 LYS A N 1
ATOM 702 C CA . LYS A 1 91 ? 14.047 11.269 30.967 1.00 64.56 91 LYS A CA 1
ATOM 703 C C . LYS A 1 91 ? 12.840 11.962 30.356 1.00 64.56 91 LYS A C 1
ATOM 705 O O . LYS A 1 91 ? 11.704 11.531 30.528 1.00 64.56 91 LYS A O 1
ATOM 710 N N . SER A 1 92 ? 13.098 13.083 29.679 1.00 48.75 92 SER A N 1
ATOM 711 C CA . SER A 1 92 ? 12.161 13.647 28.709 1.00 48.75 92 SER A CA 1
ATOM 712 C C . SER A 1 92 ? 11.710 12.482 27.843 1.00 48.75 92 SER A C 1
ATOM 714 O O . SER A 1 92 ? 12.550 11.864 27.189 1.00 48.75 92 SER A O 1
ATOM 716 N N . GLY A 1 93 ? 10.433 12.098 27.986 1.00 46.88 93 GLY A N 1
ATOM 717 C CA . GLY A 1 93 ? 9.881 10.880 27.401 1.00 46.88 93 GLY A CA 1
ATOM 718 C C . GLY A 1 93 ? 10.402 10.769 25.984 1.00 46.88 93 GLY A C 1
ATOM 719 O O . GLY A 1 93 ? 10.105 11.646 25.167 1.00 46.88 93 GLY A O 1
ATOM 720 N N . GLY A 1 94 ? 11.294 9.795 25.752 1.00 36.78 94 GLY A N 1
ATOM 721 C CA . GLY A 1 94 ? 11.962 9.646 24.468 1.00 36.78 94 GLY A CA 1
ATOM 722 C C . GLY A 1 94 ? 10.870 9.708 23.426 1.00 36.78 94 GLY A C 1
ATOM 723 O O . GLY A 1 94 ? 9.917 8.952 23.591 1.00 36.78 94 GLY A O 1
ATOM 724 N N . LYS A 1 95 ? 10.954 10.704 22.518 1.00 33.06 95 LYS A N 1
ATOM 725 C CA . LYS A 1 95 ? 9.915 11.108 21.553 1.00 33.06 95 LYS A CA 1
ATOM 726 C C . LYS A 1 95 ? 8.778 10.102 21.573 1.00 33.06 95 LYS A C 1
ATOM 728 O O . LYS A 1 95 ? 8.954 9.045 20.970 1.00 33.06 95 LYS A O 1
ATOM 733 N N . VAL A 1 96 ? 7.691 10.386 22.304 1.00 41.53 96 VAL A N 1
ATOM 734 C CA . VAL A 1 96 ? 6.486 9.551 22.250 1.00 41.53 96 VAL A CA 1
ATOM 735 C C . VAL A 1 96 ? 6.208 9.390 20.766 1.00 41.53 96 VAL A C 1
ATOM 737 O O . VAL A 1 96 ? 5.843 10.361 20.097 1.00 41.53 96 VAL A O 1
ATOM 740 N N . ALA A 1 97 ? 6.530 8.209 20.230 1.00 39.44 97 ALA A N 1
ATOM 741 C CA . ALA A 1 97 ? 6.240 7.860 18.858 1.00 39.44 97 ALA A CA 1
ATOM 742 C C . ALA A 1 97 ? 4.766 8.193 18.715 1.00 39.44 97 ALA A C 1
ATOM 744 O O . ALA A 1 97 ? 3.994 7.743 19.562 1.00 39.44 97 ALA A O 1
ATOM 745 N N . SER A 1 98 ? 4.427 9.095 17.783 1.00 41.97 98 SER A N 1
ATOM 746 C CA . SER A 1 98 ? 3.100 9.710 17.675 1.00 41.97 98 SER A CA 1
ATOM 747 C C . SER A 1 98 ? 2.049 8.692 18.098 1.00 41.97 98 SER A C 1
ATOM 749 O O . SER A 1 98 ? 1.952 7.669 17.413 1.00 41.97 98 SER A O 1
ATOM 751 N N . ARG A 1 99 ? 1.376 8.890 19.251 1.00 53.56 99 ARG A N 1
ATOM 752 C CA . ARG A 1 99 ? 0.362 7.938 19.742 1.00 53.56 99 ARG A CA 1
ATOM 753 C C . ARG A 1 99 ? -0.480 7.566 18.537 1.00 53.56 99 ARG A C 1
ATOM 755 O O . ARG A 1 99 ? -1.076 8.458 17.930 1.00 53.56 99 ARG A O 1
ATOM 762 N N . LYS A 1 100 ? -0.388 6.309 18.096 1.00 58.06 100 LYS A N 1
ATOM 763 C CA . LYS A 1 100 ? -1.007 5.887 16.845 1.00 58.06 100 LYS A CA 1
ATOM 764 C C . LYS A 1 100 ? -2.497 6.032 17.101 1.00 58.06 100 LYS A C 1
ATOM 766 O O . LYS A 1 100 ? -3.042 5.286 17.901 1.00 58.06 100 LYS A O 1
ATOM 771 N N . ARG A 1 101 ? -3.100 7.086 16.550 1.00 73.56 101 ARG A N 1
ATOM 772 C CA . ARG A 1 101 ? -4.503 7.419 16.783 1.00 73.56 101 ARG A CA 1
ATOM 773 C C . ARG A 1 101 ? -5.319 6.227 16.317 1.00 73.56 101 ARG A C 1
ATOM 775 O O . ARG A 1 101 ? -5.255 5.868 15.143 1.00 73.56 101 ARG A O 1
ATOM 782 N N . VAL A 1 102 ? -5.991 5.569 17.253 1.00 89.00 102 VAL A N 1
ATOM 783 C CA . VAL A 1 102 ? -6.821 4.410 16.952 1.00 89.00 102 VAL A CA 1
ATOM 784 C C . VAL A 1 102 ? -8.240 4.912 16.792 1.00 89.00 102 VAL A C 1
ATOM 786 O O . VAL A 1 102 ? -8.914 5.228 17.771 1.00 89.00 102 VAL A O 1
ATOM 789 N N . GLU A 1 103 ? -8.663 5.047 15.540 1.00 93.56 103 GLU A N 1
ATOM 790 C CA . GLU A 1 103 ? -10.046 5.377 15.229 1.00 93.56 103 GLU A CA 1
ATOM 791 C C . GLU A 1 103 ? -10.965 4.233 15.656 1.00 93.56 103 GLU A C 1
ATOM 793 O O . GLU A 1 103 ? -10.647 3.049 15.518 1.00 93.56 103 GLU A O 1
ATOM 798 N N . CYS A 1 104 ? -12.118 4.598 16.190 1.00 94.75 104 CYS A N 1
ATOM 799 C CA . CYS A 1 104 ? -13.138 3.676 16.638 1.00 94.75 104 CYS A CA 1
ATOM 800 C C . CYS A 1 104 ? -14.531 4.259 16.402 1.00 94.75 104 CYS A C 1
ATOM 802 O O . CYS A 1 104 ? -14.714 5.462 16.181 1.00 94.75 104 CYS A O 1
ATOM 804 N N . GLU A 1 105 ? -15.519 3.386 16.502 1.00 95.31 105 GLU A N 1
ATOM 805 C CA . GLU A 1 105 ? -16.922 3.731 16.608 1.00 95.31 105 GLU A CA 1
ATOM 806 C C . GLU A 1 105 ? -17.460 3.181 17.928 1.00 95.31 105 GLU A C 1
ATOM 808 O O . GLU A 1 105 ? -17.389 1.979 18.195 1.00 95.31 105 GLU A O 1
ATOM 813 N N . LEU A 1 106 ? -17.961 4.084 18.765 1.00 94.56 106 LEU A N 1
ATOM 814 C CA . LEU A 1 106 ? -18.649 3.764 20.006 1.00 94.56 106 LEU A CA 1
ATOM 815 C C . LEU A 1 106 ? -20.143 3.723 19.709 1.00 94.56 106 LEU A C 1
ATOM 817 O O . LEU A 1 106 ? -20.705 4.735 19.292 1.00 94.56 106 LEU A O 1
ATOM 821 N N . ARG A 1 107 ? -20.785 2.581 19.931 1.00 93.81 107 ARG A N 1
ATOM 822 C CA . ARG A 1 107 ? -22.241 2.458 19.888 1.00 93.81 107 ARG A CA 1
ATOM 823 C C . ARG A 1 107 ? -22.776 2.546 21.306 1.00 93.81 107 ARG A C 1
ATOM 825 O O . ARG A 1 107 ? -22.408 1.733 22.156 1.00 93.81 107 ARG A O 1
ATOM 832 N N . LEU A 1 108 ? -23.603 3.548 21.550 1.00 92.44 108 LEU A N 1
ATOM 833 C CA . LEU A 1 108 ? -24.248 3.781 22.831 1.00 92.44 108 LEU A CA 1
ATOM 834 C C . LEU A 1 108 ? -25.559 2.990 22.933 1.00 92.44 108 LEU A C 1
ATOM 836 O O . LEU A 1 108 ? -26.122 2.572 21.920 1.00 92.44 108 LEU A O 1
ATOM 840 N N . THR A 1 109 ? -26.044 2.821 24.162 1.00 89.75 109 THR A N 1
ATOM 841 C CA . THR A 1 109 ? -27.299 2.111 24.483 1.00 89.75 109 THR A CA 1
ATOM 842 C C . THR A 1 109 ? -28.543 2.746 23.873 1.00 89.75 109 THR A C 1
ATOM 844 O O . THR A 1 109 ? -29.529 2.066 23.620 1.00 89.75 109 THR A O 1
ATOM 847 N N . ASP A 1 110 ? -28.516 4.057 23.640 1.00 87.81 110 ASP A N 1
ATOM 848 C CA . ASP A 1 110 ? -29.589 4.803 22.973 1.00 87.81 110 ASP A CA 1
ATOM 849 C C . ASP A 1 110 ? -29.544 4.667 21.436 1.00 87.81 110 ASP A C 1
ATOM 851 O O . ASP A 1 110 ? -30.334 5.286 20.724 1.00 87.81 110 ASP A O 1
ATOM 855 N N . GLY A 1 111 ? -28.620 3.856 20.910 1.00 85.38 111 GLY A N 1
ATOM 856 C CA . GLY A 1 111 ? -28.428 3.625 19.483 1.00 85.38 111 GLY A CA 1
ATOM 857 C C . GLY A 1 111 ? -27.539 4.657 18.788 1.00 85.38 111 GLY A C 1
ATOM 858 O O . GLY A 1 111 ? -27.258 4.494 17.598 1.00 85.38 111 GLY A O 1
ATOM 859 N N . ILE A 1 112 ? -27.056 5.688 19.488 1.00 90.38 112 ILE A N 1
ATOM 860 C CA . ILE A 1 112 ? -26.163 6.691 18.902 1.00 90.38 112 ILE A CA 1
ATOM 861 C C . ILE A 1 112 ? -24.789 6.069 18.626 1.00 90.38 112 ILE A C 1
ATOM 863 O O . ILE A 1 112 ? -24.167 5.463 19.499 1.00 90.38 112 ILE A O 1
ATOM 867 N N . CYS A 1 113 ? -24.276 6.277 17.411 1.00 92.56 113 CYS A N 1
ATOM 868 C CA . CYS A 1 113 ? -22.913 5.908 17.035 1.00 92.56 113 CYS A CA 1
ATOM 869 C C . CYS A 1 113 ? -22.000 7.139 17.025 1.00 92.56 113 CYS A C 1
ATOM 871 O O . CYS A 1 113 ? -22.241 8.110 16.304 1.00 92.56 113 CYS A O 1
ATOM 873 N N . VAL A 1 114 ? -20.907 7.082 17.783 1.00 93.12 114 VAL A N 1
ATOM 874 C CA . VAL A 1 114 ? -19.908 8.149 17.885 1.00 93.12 114 VAL A CA 1
ATOM 875 C C . VAL A 1 114 ? -18.593 7.674 17.284 1.00 93.12 114 VAL A C 1
ATOM 877 O O . VAL A 1 114 ? -17.947 6.771 17.809 1.00 93.12 114 VAL A O 1
ATOM 880 N N . LYS A 1 115 ? -18.152 8.326 16.204 1.00 94.56 115 LYS A N 1
ATOM 881 C CA . LYS A 1 115 ? -16.797 8.137 15.669 1.00 94.56 115 LYS A CA 1
ATOM 882 C C . LYS A 1 115 ? -15.800 8.967 16.469 1.00 94.56 115 LYS A C 1
ATOM 884 O O . LYS A 1 115 ? -15.959 10.187 16.579 1.00 94.56 115 LYS A O 1
ATOM 889 N N . ALA A 1 116 ? -14.781 8.315 17.011 1.00 94.75 116 ALA A N 1
ATOM 890 C CA . ALA A 1 116 ? -13.806 8.941 17.894 1.00 94.75 116 ALA A CA 1
ATOM 891 C C . ALA A 1 116 ? -12.437 8.249 17.818 1.00 94.75 116 ALA A C 1
ATOM 893 O O . ALA A 1 116 ? -12.312 7.143 17.303 1.00 94.75 116 ALA A O 1
ATOM 894 N N . GLU A 1 117 ? -11.405 8.890 18.355 1.00 93.44 117 GLU A N 1
ATOM 895 C CA . GLU A 1 117 ? -10.092 8.280 18.580 1.00 93.44 117 GLU A CA 1
ATOM 896 C C . GLU A 1 117 ? -10.019 7.768 20.027 1.00 93.44 117 GLU A C 1
ATOM 898 O O . GLU A 1 117 ? -10.195 8.556 20.959 1.00 93.44 117 GLU A O 1
ATOM 903 N N . LEU A 1 118 ? -9.756 6.476 20.246 1.00 91.50 118 LEU A N 1
ATOM 904 C CA . LEU A 1 118 ? -9.559 5.942 21.600 1.00 91.50 118 LEU A CA 1
ATOM 905 C C . LEU A 1 118 ? -8.317 6.568 22.238 1.00 91.50 118 LEU A C 1
ATOM 907 O O . LEU A 1 118 ? -7.253 6.640 21.621 1.00 91.50 118 LEU A O 1
ATOM 911 N N . LEU A 1 119 ? -8.457 7.009 23.490 1.00 88.88 119 LEU A N 1
ATOM 912 C CA . LEU A 1 119 ? -7.339 7.536 24.274 1.00 88.88 119 LEU A CA 1
ATOM 913 C C . LEU A 1 119 ? -6.636 6.453 25.099 1.00 88.88 119 LEU A C 1
ATOM 915 O O . LEU A 1 119 ? -5.511 6.673 25.543 1.00 88.88 119 LEU A O 1
ATOM 919 N N . ALA A 1 120 ? -7.290 5.306 25.298 1.00 86.00 120 ALA A N 1
ATOM 920 C CA . ALA A 1 120 ? -6.707 4.144 25.953 1.00 86.00 120 ALA A CA 1
ATOM 921 C C . ALA A 1 120 ? -5.625 3.497 25.074 1.00 86.00 120 ALA A C 1
ATOM 923 O O . ALA A 1 120 ? -5.765 3.419 23.854 1.00 86.00 120 ALA A O 1
ATOM 924 N N . GLU A 1 121 ? -4.555 3.011 25.703 1.00 83.75 121 GLU A N 1
ATOM 925 C CA . GLU A 1 121 ? -3.462 2.304 25.016 1.00 83.75 121 GLU A CA 1
ATOM 926 C C . GLU A 1 121 ? -3.684 0.776 25.018 1.00 83.75 121 GLU A C 1
ATOM 928 O O . GLU A 1 121 ? -3.269 0.078 24.089 1.00 83.75 121 GLU A O 1
ATOM 933 N N . ALA A 1 122 ? -4.422 0.263 26.005 1.00 89.00 122 ALA A N 1
ATOM 934 C CA . ALA A 1 122 ? -4.844 -1.129 26.111 1.00 89.00 122 ALA A CA 1
ATOM 935 C C . ALA A 1 122 ? -6.185 -1.242 26.856 1.00 89.00 122 ALA A C 1
ATOM 937 O O . ALA A 1 122 ? -6.570 -0.325 27.578 1.00 89.00 122 ALA A O 1
ATOM 938 N N . PHE A 1 123 ? -6.860 -2.376 26.679 1.00 90.50 123 PHE A N 1
ATOM 939 C CA . PHE A 1 123 ? -7.974 -2.828 27.507 1.00 90.50 123 PHE A CA 1
ATOM 940 C C . PHE A 1 123 ? -7.470 -3.849 28.526 1.00 90.50 123 PHE A C 1
ATOM 942 O O . PHE A 1 123 ? -6.718 -4.764 28.169 1.00 90.50 123 PHE A O 1
ATOM 949 N N . CYS A 1 124 ? -7.902 -3.718 29.775 1.00 89.94 124 CYS A N 1
ATOM 950 C CA . CYS A 1 124 ? -7.613 -4.676 30.832 1.00 89.94 124 CYS A CA 1
ATOM 951 C C . CYS A 1 124 ? -8.757 -5.684 30.917 1.00 89.94 124 CYS A C 1
ATOM 953 O O . CYS A 1 124 ? -9.869 -5.352 31.320 1.00 89.94 124 CYS A O 1
ATOM 955 N N . VAL A 1 125 ? -8.485 -6.928 30.542 1.00 89.81 125 VAL A N 1
ATOM 956 C CA . VAL A 1 125 ? -9.509 -7.960 30.396 1.00 89.81 125 VAL A CA 1
ATOM 957 C C . VAL A 1 125 ? -9.341 -9.020 31.476 1.00 89.81 125 VAL A C 1
ATOM 959 O O . VAL A 1 125 ? -8.325 -9.708 31.526 1.00 89.81 125 VAL A O 1
ATOM 962 N N . ASP A 1 126 ? -10.345 -9.176 32.334 1.00 88.19 126 ASP A N 1
ATOM 963 C CA . ASP A 1 126 ? -10.417 -10.259 33.310 1.00 88.19 126 ASP A CA 1
ATOM 964 C C . ASP A 1 126 ? -10.707 -11.579 32.610 1.00 88.19 126 ASP A C 1
ATOM 966 O O . ASP A 1 126 ? -11.802 -11.794 32.085 1.00 88.19 126 ASP A O 1
ATOM 970 N N . THR A 1 127 ? -9.721 -12.466 32.631 1.00 80.12 127 THR A N 1
ATOM 971 C CA . THR A 1 127 ? -9.812 -13.863 32.207 1.00 80.12 127 THR A CA 1
ATOM 972 C C . THR A 1 127 ? -9.885 -14.763 33.442 1.00 80.12 127 THR A C 1
ATOM 974 O O . THR A 1 127 ? -9.441 -14.381 34.525 1.00 80.12 127 THR A O 1
ATOM 977 N N . GLY A 1 128 ? -10.387 -15.993 33.297 1.00 75.19 128 GLY A N 1
ATOM 978 C CA . GLY A 1 128 ? -10.434 -16.957 34.409 1.00 75.19 128 GLY A CA 1
ATOM 979 C C . GLY A 1 128 ? -9.064 -17.281 35.033 1.00 75.19 128 GLY A C 1
ATOM 980 O O . GLY A 1 128 ? -9.006 -17.788 36.147 1.00 75.19 128 GLY A O 1
ATOM 981 N N . SER A 1 129 ? -7.966 -16.963 34.339 1.00 78.56 129 SER A N 1
ATOM 982 C CA . SER A 1 129 ? -6.578 -17.158 34.777 1.00 78.56 129 SER A CA 1
ATOM 983 C C . SER A 1 129 ? -5.870 -15.879 35.253 1.00 78.56 129 SER A C 1
ATOM 985 O O . SER A 1 129 ? -4.690 -15.939 35.592 1.00 78.56 129 SER A O 1
ATOM 987 N N . GLY A 1 130 ? -6.541 -14.722 35.259 1.00 83.62 130 GLY A N 1
ATOM 988 C CA . GLY A 1 130 ? -5.947 -13.430 35.626 1.00 83.62 130 GLY A CA 1
ATOM 989 C C . GLY A 1 130 ? -6.277 -12.313 34.636 1.00 83.62 130 GLY A C 1
ATOM 990 O O . GLY A 1 130 ? -7.240 -12.403 33.881 1.00 83.62 130 GLY A O 1
ATOM 991 N N . VAL A 1 131 ? -5.475 -11.249 34.620 1.00 86.62 131 VAL A N 1
ATOM 992 C CA . VAL A 1 131 ? -5.716 -10.078 33.758 1.00 86.62 131 VAL A CA 1
ATOM 993 C C . VAL A 1 131 ? -4.891 -10.172 32.485 1.00 86.62 131 VAL A C 1
ATOM 995 O O . VAL A 1 131 ? -3.668 -10.290 32.540 1.00 86.62 131 VAL A O 1
ATOM 998 N N . LEU A 1 132 ? -5.555 -10.069 31.341 1.00 85.69 132 LEU A N 1
ATOM 999 C CA . LEU A 1 132 ? -4.927 -9.930 30.038 1.00 85.69 132 LEU A CA 1
ATOM 1000 C C . LEU A 1 132 ? -4.928 -8.455 29.623 1.00 85.69 132 LEU A C 1
ATOM 1002 O O . LEU A 1 132 ? -5.978 -7.821 29.547 1.00 85.69 132 LEU A O 1
ATOM 1006 N N . PHE A 1 133 ? -3.751 -7.917 29.313 1.00 88.69 133 PHE A N 1
ATOM 1007 C CA . PHE A 1 133 ? -3.612 -6.575 28.749 1.00 88.69 133 PHE A CA 1
ATOM 1008 C C . PHE A 1 133 ? -3.658 -6.662 27.225 1.00 88.69 133 PHE A C 1
ATOM 1010 O O . PHE A 1 133 ? -2.731 -7.170 26.592 1.00 88.69 133 PHE A O 1
ATOM 1017 N N . MET A 1 134 ? -4.745 -6.179 26.630 1.00 88.38 134 MET A N 1
ATOM 1018 C CA . MET A 1 134 ? -4.964 -6.234 25.187 1.00 88.38 134 MET A CA 1
ATOM 1019 C C . MET A 1 134 ? -4.719 -4.856 24.573 1.00 88.38 134 MET A C 1
ATOM 1021 O O . MET A 1 134 ? -5.520 -3.950 24.803 1.00 88.38 134 MET A O 1
ATOM 1025 N N . PRO A 1 135 ? -3.649 -4.652 23.785 1.00 91.19 135 PRO A N 1
ATOM 1026 C CA . PRO A 1 135 ? -3.405 -3.355 23.167 1.00 91.19 135 PRO A CA 1
ATOM 1027 C C . PRO A 1 135 ? -4.563 -2.995 22.234 1.00 91.19 135 PRO A C 1
ATOM 1029 O O . PRO A 1 135 ? -5.038 -3.841 21.471 1.00 91.19 135 PRO A O 1
ATOM 1032 N N . VAL A 1 136 ? -4.991 -1.728 22.237 1.00 90.81 136 VAL A N 1
ATOM 1033 C CA . VAL A 1 136 ? -6.133 -1.280 21.411 1.00 90.81 136 VAL A CA 1
ATOM 1034 C C . VAL A 1 136 ? -5.913 -1.531 19.914 1.00 90.81 136 VAL A C 1
ATOM 1036 O O . VAL A 1 136 ? -6.863 -1.658 19.155 1.00 90.81 136 VAL A O 1
ATOM 1039 N N . THR A 1 137 ? -4.657 -1.658 19.479 1.00 89.56 137 THR A N 1
ATOM 1040 C CA . THR A 1 137 ? -4.259 -1.960 18.095 1.00 89.56 137 THR A CA 1
ATOM 1041 C C . THR A 1 137 ? -4.433 -3.426 17.689 1.00 89.56 137 THR A C 1
ATOM 1043 O O . THR A 1 137 ? -4.358 -3.728 16.495 1.00 89.56 137 THR A O 1
ATOM 1046 N N . ALA A 1 138 ? -4.648 -4.333 18.643 1.00 90.62 138 ALA A N 1
ATOM 1047 C CA . ALA A 1 138 ? -4.941 -5.744 18.389 1.00 90.62 138 ALA A CA 1
ATOM 1048 C C . ALA A 1 138 ? -6.440 -6.056 18.486 1.00 90.62 138 ALA A C 1
ATOM 1050 O O . ALA A 1 138 ? -6.879 -7.074 17.955 1.00 90.62 138 ALA A O 1
ATOM 1051 N N . VAL A 1 139 ? -7.216 -5.192 19.147 1.00 92.62 139 VAL A N 1
ATOM 1052 C CA . VAL A 1 139 ? -8.661 -5.355 19.318 1.00 92.62 139 VAL A CA 1
ATOM 1053 C C . VAL A 1 139 ? -9.393 -4.959 18.041 1.00 92.62 139 VAL A C 1
ATOM 1055 O O . VAL A 1 139 ? -9.094 -3.935 17.434 1.00 92.62 139 VAL A O 1
ATOM 1058 N N . ASP A 1 140 ? -10.354 -5.786 17.638 1.00 93.19 140 ASP A N 1
ATOM 1059 C CA . ASP A 1 140 ? -11.262 -5.528 16.520 1.00 93.19 140 ASP A CA 1
ATOM 1060 C C . ASP A 1 140 ? -12.600 -4.984 17.030 1.00 93.19 140 ASP A C 1
ATOM 1062 O O . ASP A 1 140 ? -13.126 -3.992 16.515 1.00 93.19 140 ASP A O 1
ATOM 1066 N N . VAL A 1 141 ? -13.153 -5.617 18.067 1.00 94.50 141 VAL A N 1
ATOM 1067 C CA . VAL A 1 141 ? -14.419 -5.200 18.667 1.00 94.50 141 VAL A CA 1
ATOM 1068 C C . VAL A 1 141 ? -14.530 -5.650 20.122 1.00 94.50 141 VAL A C 1
ATOM 1070 O O . VAL A 1 141 ? -14.089 -6.740 20.484 1.00 94.50 141 VAL A O 1
ATOM 1073 N N . VAL A 1 142 ? -15.160 -4.809 20.938 1.00 94.25 142 VAL A N 1
ATOM 1074 C CA . VAL A 1 142 ? -15.645 -5.129 22.283 1.00 94.25 142 VAL A CA 1
ATOM 1075 C C . VAL A 1 142 ? -17.150 -4.911 22.279 1.00 94.25 142 VAL A C 1
ATOM 1077 O O . VAL A 1 142 ? -17.603 -3.804 22.001 1.00 94.25 142 VAL A O 1
ATOM 1080 N N . VAL A 1 143 ? -17.928 -5.946 22.572 1.00 92.56 143 VAL A N 1
ATOM 1081 C CA . VAL A 1 143 ? -19.365 -5.830 22.837 1.00 92.56 143 VAL A CA 1
ATOM 1082 C C . VAL A 1 143 ? -19.559 -5.917 24.338 1.00 92.56 143 VAL A C 1
ATOM 1084 O O . VAL A 1 143 ? -19.143 -6.898 24.952 1.00 92.56 143 VAL A O 1
ATOM 1087 N N . VAL A 1 144 ? -20.159 -4.882 24.916 1.00 91.44 144 VAL A N 1
ATOM 1088 C CA . VAL A 1 144 ? -20.307 -4.743 26.361 1.00 91.44 144 VAL A CA 1
ATOM 1089 C C . VAL A 1 144 ? -21.499 -5.573 26.833 1.00 91.44 144 VAL A C 1
ATOM 1091 O O . VAL A 1 144 ? -22.637 -5.319 26.439 1.00 91.44 144 VAL A O 1
ATOM 1094 N N . GLY A 1 145 ? -21.240 -6.550 27.698 1.00 88.31 145 GLY A N 1
ATOM 1095 C CA . GLY A 1 145 ? -22.270 -7.322 28.382 1.00 88.31 145 GLY A CA 1
ATOM 1096 C C . GLY A 1 145 ? -23.004 -6.476 29.428 1.00 88.31 145 GLY A C 1
ATOM 1097 O O . GLY A 1 145 ? -22.390 -5.690 30.162 1.00 88.31 145 GLY A O 1
ATOM 1098 N N . LYS A 1 146 ? -24.332 -6.632 29.486 1.00 84.06 146 LYS A N 1
ATOM 1099 C CA . LYS A 1 146 ? -25.228 -6.008 30.479 1.00 84.06 146 LYS A CA 1
ATOM 1100 C C . LYS A 1 146 ? -25.623 -7.021 31.554 1.00 84.06 146 LYS A C 1
ATOM 1102 O O . LYS A 1 146 ? -25.510 -8.219 31.321 1.00 84.06 146 LYS A O 1
ATOM 1107 N N . ASP A 1 147 ? -26.114 -6.544 32.699 1.00 79.75 147 ASP A N 1
ATOM 1108 C CA . ASP A 1 147 ? -26.696 -7.385 33.761 1.00 79.75 147 ASP A CA 1
ATOM 1109 C C . ASP A 1 147 ? -25.791 -8.567 34.166 1.00 79.75 147 ASP A C 1
ATOM 1111 O O . ASP A 1 147 ? -26.204 -9.721 34.132 1.00 79.75 147 ASP A O 1
ATOM 1115 N N . GLU A 1 148 ? -24.521 -8.280 34.470 1.00 77.81 148 GLU A N 1
ATOM 1116 C CA . GLU A 1 148 ? -23.487 -9.272 34.835 1.00 77.81 148 GLU A CA 1
ATOM 1117 C C . GLU A 1 148 ? -23.061 -10.246 33.722 1.00 77.81 148 GLU A C 1
ATOM 1119 O O . GLU A 1 148 ? -22.179 -11.081 33.935 1.00 77.81 148 GLU A O 1
ATOM 1124 N N . GLN A 1 149 ? -23.595 -10.113 32.503 1.00 84.25 149 GLN A N 1
ATOM 1125 C CA . GLN A 1 149 ? -23.095 -10.881 31.367 1.00 84.25 149 GLN A CA 1
ATOM 1126 C C . GLN A 1 149 ? -21.660 -10.460 31.005 1.00 84.25 149 GLN A C 1
ATOM 1128 O O . GLN A 1 149 ? -21.318 -9.274 31.080 1.00 84.25 149 GLN A O 1
ATOM 1133 N N . PRO A 1 150 ? -20.809 -11.414 30.585 1.00 89.06 150 PRO 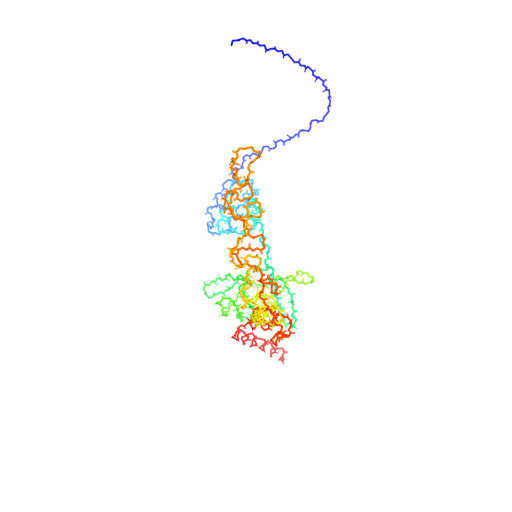A N 1
ATOM 1134 C CA . PRO A 1 150 ? -19.460 -11.107 30.132 1.00 89.06 150 PRO A CA 1
ATOM 1135 C C . PRO A 1 150 ? -19.481 -10.324 28.813 1.00 89.06 150 PRO A C 1
ATOM 1137 O O . PRO A 1 150 ? -20.390 -10.473 27.995 1.00 89.06 150 PRO A O 1
ATOM 1140 N N . ASP A 1 151 ? -18.434 -9.540 28.577 1.00 91.69 151 ASP A N 1
ATOM 1141 C CA . ASP A 1 151 ? -18.188 -8.886 27.292 1.00 91.69 151 ASP A CA 1
ATOM 1142 C C . ASP A 1 151 ? -17.768 -9.913 26.247 1.00 91.69 151 ASP A C 1
ATOM 1144 O O . ASP A 1 151 ? -17.070 -10.881 26.554 1.00 91.69 151 ASP A O 1
ATOM 1148 N N . VAL A 1 152 ? -18.133 -9.672 24.990 1.00 91.12 152 VAL A N 1
ATOM 1149 C CA . VAL A 1 152 ? -17.555 -10.398 23.855 1.00 91.12 152 VAL A CA 1
ATOM 1150 C C . VAL A 1 152 ? -16.437 -9.559 23.274 1.00 91.12 152 VAL A C 1
ATOM 1152 O O . VAL A 1 152 ? -16.660 -8.447 22.796 1.00 91.12 152 VAL A O 1
ATOM 1155 N N . ILE A 1 153 ? -15.228 -10.106 23.296 1.00 92.31 153 ILE A N 1
ATOM 1156 C CA . ILE A 1 153 ? -14.030 -9.413 22.836 1.00 92.31 153 ILE A CA 1
ATOM 1157 C C . ILE A 1 153 ? -13.445 -10.212 21.681 1.00 92.31 153 ILE A C 1
ATOM 1159 O O . ILE A 1 153 ? -13.153 -11.403 21.821 1.00 92.31 153 ILE A O 1
ATOM 1163 N N . ALA A 1 154 ? -13.266 -9.540 20.547 1.00 92.38 154 ALA A N 1
ATOM 1164 C CA . ALA A 1 154 ? -12.547 -10.081 19.407 1.00 92.38 154 ALA A CA 1
ATOM 1165 C C . ALA A 1 154 ? -11.281 -9.263 19.155 1.00 92.38 154 ALA A C 1
ATOM 1167 O O . ALA A 1 154 ? -11.317 -8.033 19.060 1.00 92.38 154 ALA A O 1
ATOM 1168 N N . ALA A 1 155 ? -10.166 -9.964 19.030 1.00 91.38 155 ALA A N 1
ATOM 1169 C CA . ALA A 1 155 ? -8.850 -9.417 18.766 1.00 91.38 155 ALA A CA 1
ATOM 1170 C C . ALA A 1 155 ? -7.999 -10.431 17.993 1.00 91.38 155 ALA A C 1
ATOM 1172 O O . ALA A 1 155 ? -8.423 -11.557 17.721 1.00 91.38 155 ALA A O 1
ATOM 1173 N N . ASP A 1 156 ? -6.776 -10.045 17.642 1.00 85.81 156 ASP A N 1
ATOM 1174 C CA . ASP A 1 156 ? -5.848 -10.934 16.944 1.00 85.81 156 ASP A CA 1
ATOM 1175 C C . ASP A 1 156 ? -5.583 -12.218 17.747 1.00 85.81 156 ASP A C 1
ATOM 1177 O O . ASP A 1 156 ? -4.979 -12.196 18.816 1.00 85.81 156 ASP A O 1
ATOM 1181 N N . GLY A 1 157 ? -6.065 -13.349 17.219 1.00 81.81 157 GLY A N 1
ATOM 1182 C CA . GLY A 1 157 ? -5.926 -14.666 17.845 1.00 81.81 157 GLY A CA 1
ATOM 1183 C C . GLY A 1 157 ? -6.805 -14.894 19.080 1.00 81.81 157 GLY A C 1
ATOM 1184 O O . GLY A 1 157 ? -6.685 -15.945 19.703 1.00 81.81 157 GLY A O 1
ATOM 1185 N N . PHE A 1 158 ? -7.691 -13.955 19.427 1.00 85.06 158 PHE A N 1
ATOM 1186 C CA . PHE A 1 158 ? -8.569 -14.063 20.589 1.00 85.06 158 PHE A CA 1
ATOM 1187 C C . PHE A 1 158 ? -10.021 -13.777 20.210 1.00 85.06 158 PHE A C 1
ATOM 1189 O O . PHE A 1 158 ? -10.355 -12.701 19.717 1.00 85.06 158 PHE A O 1
ATOM 1196 N N . LEU A 1 159 ? -10.895 -14.737 20.495 1.00 87.56 159 LEU A N 1
ATOM 1197 C CA . LEU A 1 159 ? -12.338 -14.550 20.510 1.00 87.56 159 LEU A CA 1
ATOM 1198 C C . LEU A 1 159 ? -12.856 -15.206 21.781 1.00 87.56 159 LEU A C 1
ATOM 1200 O O . LEU A 1 159 ? -12.763 -16.423 21.931 1.00 87.56 159 LEU A O 1
ATOM 1204 N N . GLY A 1 160 ? -13.367 -14.402 22.705 1.00 86.25 160 GLY A N 1
ATOM 1205 C CA . GLY A 1 160 ? -13.748 -14.909 24.013 1.00 86.25 160 GLY A CA 1
ATOM 1206 C C . GLY A 1 160 ? -14.779 -14.050 24.718 1.00 86.25 160 GLY A C 1
ATOM 1207 O O . GLY A 1 160 ? -15.018 -12.895 24.357 1.00 86.25 160 GLY A O 1
ATOM 1208 N N . ARG A 1 161 ? -15.382 -14.657 25.742 1.00 88.75 161 ARG A N 1
ATOM 1209 C CA . ARG A 1 161 ? -16.271 -14.000 26.696 1.00 88.75 161 ARG A CA 1
ATOM 1210 C C . ARG A 1 161 ? -15.495 -13.715 27.973 1.00 88.75 161 ARG A C 1
ATOM 1212 O O . ARG A 1 161 ? -15.017 -14.645 28.614 1.00 88.75 161 ARG A O 1
ATOM 1219 N N . SER A 1 162 ? -15.343 -12.445 28.310 1.00 89.06 162 SER A N 1
ATOM 1220 C CA . SER A 1 162 ? -14.496 -11.966 29.406 1.00 89.06 162 SER A CA 1
ATOM 1221 C C . SER A 1 162 ? -14.995 -10.604 29.873 1.00 89.06 162 SER A C 1
ATOM 1223 O O . SER A 1 162 ? -15.803 -10.003 29.184 1.00 89.06 162 SER A O 1
ATOM 1225 N N . ARG A 1 163 ? -14.526 -10.070 31.003 1.00 90.38 163 ARG A N 1
ATOM 1226 C CA . ARG A 1 163 ? -14.944 -8.728 31.444 1.00 90.38 163 ARG A CA 1
ATOM 1227 C C . ARG A 1 163 ? -13.831 -7.706 31.240 1.00 90.38 163 ARG A C 1
ATOM 1229 O O . ARG A 1 163 ? -12.728 -7.889 31.737 1.00 90.38 163 ARG A O 1
ATOM 1236 N N . VAL A 1 164 ? -14.122 -6.626 30.529 1.00 91.81 164 VAL A N 1
ATOM 1237 C CA . VAL A 1 164 ? -13.271 -5.434 30.458 1.00 91.81 164 VAL A CA 1
ATOM 1238 C C . VAL A 1 164 ? -13.415 -4.675 31.779 1.00 91.81 164 VAL A C 1
ATOM 1240 O O . VAL A 1 164 ? -14.535 -4.333 32.170 1.00 91.81 164 VAL A O 1
ATOM 1243 N N . ARG A 1 165 ? -12.300 -4.451 32.486 1.00 89.25 165 ARG A N 1
ATOM 1244 C CA . ARG A 1 165 ? -12.275 -3.830 33.824 1.00 89.25 165 ARG A CA 1
ATOM 1245 C C . ARG A 1 165 ? -12.674 -2.363 33.812 1.00 89.25 165 ARG A C 1
ATOM 1247 O O . ARG A 1 165 ? -13.096 -1.837 34.836 1.00 89.25 165 ARG A O 1
ATOM 1254 N N . GLU A 1 166 ? -12.488 -1.686 32.689 1.00 85.81 166 GLU A N 1
ATOM 1255 C CA . GLU A 1 166 ? -12.748 -0.264 32.562 1.00 85.81 166 GLU A CA 1
ATOM 1256 C C . GLU A 1 166 ? -14.251 0.053 32.677 1.00 85.81 166 GLU A C 1
ATOM 1258 O O . GLU A 1 166 ? -15.075 -0.394 31.876 1.00 85.81 166 GLU A O 1
ATOM 1263 N N . ASP A 1 167 ? -14.602 0.904 33.645 1.00 86.38 167 ASP A N 1
ATOM 1264 C CA . ASP A 1 167 ? -15.971 1.411 33.833 1.00 86.38 167 ASP A CA 1
ATOM 1265 C C . ASP A 1 167 ? -16.260 2.688 33.024 1.00 86.38 167 ASP A C 1
ATOM 1267 O O . ASP A 1 167 ? -17.405 3.147 32.928 1.00 86.38 167 ASP A O 1
ATOM 1271 N N . SER A 1 168 ? -15.228 3.280 32.421 1.00 89.38 168 SER A N 1
ATOM 1272 C CA . SER A 1 168 ? -15.350 4.460 31.569 1.00 89.38 168 SER A CA 1
ATOM 1273 C C . SER A 1 168 ? -14.311 4.465 30.458 1.00 89.38 168 SER A C 1
ATOM 1275 O O . SER A 1 168 ? -13.144 4.156 30.689 1.00 89.38 168 SER A O 1
ATOM 1277 N N . PHE A 1 169 ? -14.736 4.873 29.267 1.00 91.25 169 PHE A N 1
ATOM 1278 C CA . PHE A 1 169 ? -13.931 4.881 28.055 1.00 91.25 169 PHE A CA 1
ATOM 1279 C C . PHE A 1 169 ? -13.748 6.315 27.574 1.00 91.25 169 PHE A C 1
ATOM 1281 O O . PHE A 1 169 ? -14.705 6.980 27.167 1.00 91.25 169 PHE A O 1
ATOM 1288 N N . ALA A 1 170 ? -12.507 6.789 27.632 1.00 89.81 170 ALA A N 1
ATOM 1289 C CA . ALA A 1 170 ? -12.131 8.102 27.139 1.00 89.81 170 ALA A CA 1
ATOM 1290 C C . ALA A 1 170 ? -11.824 8.025 25.638 1.00 89.81 170 ALA A C 1
ATOM 1292 O O . ALA A 1 170 ? -10.943 7.276 25.203 1.00 89.81 170 ALA A O 1
ATOM 1293 N N . ALA A 1 171 ? -12.526 8.825 24.843 1.00 91.69 171 ALA A N 1
ATOM 1294 C CA . ALA A 1 171 ? -12.303 8.924 23.410 1.00 91.69 171 ALA A CA 1
ATOM 1295 C C . ALA A 1 171 ? -12.362 10.383 22.955 1.00 91.69 171 ALA A C 1
ATOM 1297 O O . ALA A 1 171 ? -13.063 11.209 23.531 1.00 91.69 171 ALA A O 1
ATOM 1298 N N . LYS A 1 172 ? -11.618 10.731 21.912 1.00 92.50 172 LYS A N 1
ATOM 1299 C CA . LYS A 1 172 ? -11.617 12.070 21.327 1.00 92.50 172 LYS A CA 1
ATOM 1300 C C . LYS A 1 172 ? -12.507 12.089 20.091 1.00 92.50 172 LYS A C 1
ATOM 1302 O O . LYS A 1 172 ? -12.127 11.585 19.038 1.00 92.50 172 LYS A O 1
ATOM 1307 N N . ALA A 1 173 ? -13.687 12.678 20.224 1.00 91.62 173 ALA A N 1
ATOM 1308 C CA . ALA A 1 173 ? -14.592 12.957 19.118 1.00 91.62 173 ALA A CA 1
ATOM 1309 C C . ALA A 1 173 ? -14.306 14.347 18.517 1.00 91.62 173 ALA A C 1
ATOM 1311 O O . ALA A 1 173 ? -13.499 15.124 19.035 1.00 91.62 173 ALA A O 1
ATOM 1312 N N . LYS A 1 174 ? -15.012 14.703 17.437 1.00 88.69 174 LYS A N 1
ATOM 1313 C CA . LYS A 1 174 ? -14.917 16.044 16.821 1.00 88.69 174 LYS A CA 1
ATOM 1314 C C . LYS A 1 174 ? -15.268 17.179 17.790 1.00 88.69 174 LYS A C 1
ATOM 1316 O O . LYS A 1 174 ? -14.704 18.260 17.684 1.00 88.69 174 LYS A O 1
ATOM 1321 N N . VAL A 1 175 ? -16.180 16.916 18.725 1.00 86.62 175 VAL A N 1
ATOM 1322 C CA . VAL A 1 175 ? -16.644 17.874 19.743 1.00 86.62 175 VAL A CA 1
ATOM 1323 C C . VAL A 1 175 ? -15.688 18.011 20.934 1.00 86.62 175 VAL A C 1
ATOM 1325 O O . VAL A 1 175 ? -15.886 18.879 21.775 1.00 86.62 175 VAL A O 1
ATOM 1328 N N . GLY A 1 176 ? -14.647 17.177 21.012 1.00 88.56 176 GLY A N 1
ATOM 1329 C CA . GLY A 1 176 ? -13.706 17.142 22.128 1.00 88.56 176 GLY A CA 1
ATOM 1330 C C . GLY A 1 176 ? -13.569 15.749 22.735 1.00 88.56 176 GLY A C 1
ATOM 1331 O O . GLY A 1 176 ? -13.964 14.744 22.143 1.00 88.56 176 GLY A O 1
ATOM 1332 N N . VAL A 1 177 ? -12.964 15.689 23.919 1.00 90.44 177 VAL A N 1
ATOM 1333 C CA . VAL A 1 177 ? -12.833 14.436 24.667 1.00 90.44 177 VAL A CA 1
ATOM 1334 C C . VAL A 1 177 ? -14.171 14.099 25.312 1.00 90.44 177 VAL A C 1
ATOM 1336 O O . VAL A 1 177 ? -14.725 14.901 26.060 1.00 90.44 177 VAL A O 1
ATOM 1339 N N . VAL A 1 178 ? -14.672 12.906 25.021 1.00 89.19 178 VAL A N 1
ATOM 1340 C CA . VAL A 1 178 ? -15.866 12.318 25.616 1.00 89.19 178 VAL A CA 1
ATOM 1341 C C . VAL A 1 178 ? -15.448 11.165 26.521 1.00 89.19 178 VAL A C 1
ATOM 1343 O O . VAL A 1 178 ? -14.590 10.360 26.161 1.00 89.19 178 VAL A O 1
ATOM 1346 N N . ASN A 1 179 ? -16.048 11.094 27.707 1.00 91.25 179 ASN A N 1
ATOM 1347 C CA . ASN A 1 179 ? -15.901 9.966 28.621 1.00 91.25 179 ASN A CA 1
ATOM 1348 C C . ASN A 1 179 ? -17.226 9.215 28.653 1.00 91.25 179 ASN A C 1
ATOM 1350 O O . ASN A 1 179 ? -18.211 9.707 29.205 1.00 91.25 179 ASN A O 1
ATOM 1354 N N . VAL A 1 180 ? -17.256 8.038 28.038 1.00 92.56 180 VAL A N 1
ATOM 1355 C CA . VAL A 1 180 ? -18.459 7.212 27.965 1.00 92.56 180 VAL A CA 1
ATOM 1356 C C . VAL A 1 180 ? -18.425 6.204 29.102 1.00 92.56 180 VAL A C 1
ATOM 1358 O O . VAL A 1 180 ? -17.497 5.404 29.198 1.00 92.56 180 VAL A O 1
ATOM 1361 N N . LYS A 1 181 ? -19.432 6.233 29.978 1.00 92.75 181 LYS A N 1
ATOM 1362 C CA . LYS A 1 181 ? -19.586 5.212 31.019 1.00 92.75 181 LYS A CA 1
ATOM 1363 C C . LYS A 1 181 ? -19.950 3.877 30.383 1.00 92.75 181 LYS A C 1
ATOM 1365 O O . LYS A 1 181 ? -20.790 3.837 29.487 1.00 92.75 181 LYS A O 1
ATOM 1370 N N . ARG A 1 182 ? -19.402 2.790 30.920 1.00 91.00 182 ARG A N 1
ATOM 1371 C CA . ARG A 1 182 ? -19.701 1.414 30.505 1.00 91.00 182 ARG A CA 1
ATOM 1372 C C . ARG A 1 182 ? -21.206 1.116 30.466 1.00 91.00 182 ARG A C 1
ATOM 1374 O O . ARG A 1 182 ? -21.674 0.471 29.536 1.00 91.00 182 ARG A O 1
ATOM 1381 N N . ALA A 1 183 ? -21.971 1.641 31.427 1.00 90.00 183 ALA A N 1
ATOM 1382 C CA . ALA A 1 183 ? -23.427 1.480 31.478 1.00 90.00 183 ALA A CA 1
ATOM 1383 C C . ALA A 1 183 ? -24.134 1.950 30.191 1.00 90.00 183 ALA A C 1
ATOM 1385 O O . ALA A 1 183 ? -25.059 1.286 29.733 1.00 90.00 183 ALA A O 1
ATOM 1386 N N . ASN A 1 184 ? -23.636 3.023 29.566 1.00 92.19 184 ASN A N 1
ATOM 1387 C CA . ASN A 1 184 ? -24.237 3.661 28.390 1.00 92.19 184 ASN A CA 1
ATOM 1388 C C . ASN A 1 184 ? -23.607 3.193 27.070 1.00 92.19 184 ASN A C 1
ATOM 1390 O O . ASN A 1 184 ? -23.862 3.780 26.022 1.00 92.19 184 ASN A O 1
ATOM 1394 N N . LEU A 1 185 ? -22.737 2.186 27.115 1.00 92.06 185 LEU A N 1
ATOM 1395 C CA . LEU A 1 185 ? -21.979 1.703 25.971 1.00 92.06 185 LEU A CA 1
ATOM 1396 C C . LEU A 1 185 ? -22.401 0.274 25.641 1.00 92.06 185 LEU A C 1
ATOM 1398 O O . LEU A 1 185 ? -22.420 -0.575 26.530 1.00 92.06 185 LEU A O 1
ATOM 1402 N N . ASP A 1 186 ? -22.700 0.013 24.375 1.00 91.94 186 ASP A N 1
ATOM 1403 C CA . ASP A 1 186 ? -23.029 -1.323 23.870 1.00 91.94 186 ASP A CA 1
ATOM 1404 C C . ASP A 1 186 ? -21.862 -1.945 23.117 1.00 91.94 186 ASP A C 1
ATOM 1406 O O . ASP A 1 186 ? -21.623 -3.148 23.204 1.00 91.94 186 ASP A O 1
ATOM 1410 N N . GLN A 1 187 ? -21.116 -1.138 22.363 1.00 93.38 187 GLN A N 1
ATOM 1411 C CA . GLN A 1 187 ? -20.052 -1.656 21.519 1.00 93.38 187 GLN A CA 1
ATOM 1412 C C . GLN A 1 187 ? -18.944 -0.631 21.299 1.00 93.38 187 GLN A C 1
ATOM 1414 O O . GLN A 1 187 ? -19.205 0.548 21.073 1.00 93.38 187 GLN A O 1
ATOM 1419 N N . ILE A 1 188 ? -17.704 -1.109 21.281 1.00 95.12 188 ILE A N 1
ATOM 1420 C CA . ILE A 1 188 ? -16.536 -0.399 20.763 1.00 95.12 188 ILE A CA 1
ATOM 1421 C C . ILE A 1 188 ? -16.052 -1.173 19.548 1.00 95.12 188 ILE A C 1
ATOM 1423 O O . ILE A 1 188 ? -15.519 -2.273 19.686 1.00 95.12 188 ILE A O 1
ATOM 1427 N N . ARG A 1 189 ? -16.207 -0.612 18.352 1.00 95.19 189 ARG A N 1
ATOM 1428 C CA . ARG A 1 189 ? -15.601 -1.155 17.135 1.00 95.19 189 ARG A CA 1
ATOM 1429 C C . ARG A 1 189 ? -14.328 -0.390 16.827 1.00 95.19 189 ARG A C 1
ATOM 1431 O O . ARG A 1 189 ? -14.373 0.815 16.604 1.00 95.19 189 ARG A O 1
ATOM 1438 N N . VAL A 1 190 ? -13.199 -1.082 16.784 1.00 94.94 190 VAL A N 1
ATOM 1439 C CA . VAL A 1 190 ? -11.905 -0.471 16.482 1.00 94.94 190 VAL A CA 1
ATOM 1440 C C . VAL A 1 190 ? -11.650 -0.546 14.977 1.00 94.94 190 VAL A C 1
ATOM 1442 O O . VAL A 1 190 ? -11.667 -1.620 14.375 1.00 94.94 190 VAL A O 1
ATOM 1445 N N . PHE A 1 191 ? -11.399 0.597 14.340 1.00 94.38 191 PHE A N 1
ATOM 1446 C CA . PHE A 1 191 ? -11.109 0.663 12.911 1.00 94.38 191 PHE A CA 1
ATOM 1447 C C . PHE A 1 191 ? -9.626 0.452 12.658 1.00 94.38 191 PHE A C 1
ATOM 1449 O O . PHE A 1 191 ? -8.818 1.380 12.603 1.00 94.38 191 PHE A O 1
ATOM 1456 N N . ARG A 1 192 ? -9.267 -0.816 12.477 1.00 91.25 192 ARG A N 1
ATOM 1457 C CA . ARG A 1 192 ? -7.912 -1.185 12.086 1.00 91.25 192 ARG A CA 1
ATOM 1458 C C . ARG A 1 192 ? -7.749 -1.128 10.572 1.00 91.25 192 ARG A C 1
ATOM 1460 O O . ARG A 1 192 ? -8.643 -1.584 9.854 1.00 91.25 192 ARG A O 1
ATOM 1467 N N . PRO A 1 193 ? -6.617 -0.612 10.065 1.00 91.75 193 PRO A N 1
ATOM 1468 C CA . PRO A 1 193 ? -6.364 -0.603 8.634 1.00 91.75 193 PRO A CA 1
ATOM 1469 C C . PRO A 1 193 ? -6.306 -2.040 8.109 1.00 91.75 193 PRO A C 1
ATOM 1471 O O . PRO A 1 193 ? -5.698 -2.922 8.717 1.00 91.75 193 PRO A O 1
ATOM 1474 N N . CYS A 1 194 ? -6.930 -2.279 6.960 1.00 89.44 194 CYS A N 1
ATOM 1475 C CA . CYS A 1 194 ? -6.856 -3.556 6.266 1.00 89.44 194 CYS A CA 1
ATOM 1476 C C . CYS A 1 194 ? -5.393 -3.869 5.927 1.00 89.44 194 CYS A C 1
ATOM 1478 O O . CYS A 1 194 ? -4.729 -3.071 5.269 1.00 89.44 194 CYS A O 1
ATOM 1480 N N . ALA A 1 195 ? -4.904 -5.042 6.332 1.00 90.25 195 ALA A N 1
ATOM 1481 C CA . ALA A 1 195 ? -3.511 -5.439 6.121 1.00 90.25 195 ALA A CA 1
ATOM 1482 C C . ALA A 1 195 ? -3.122 -5.548 4.634 1.00 90.25 195 ALA A C 1
ATOM 1484 O O . ALA A 1 195 ? -1.962 -5.349 4.294 1.00 90.25 195 ALA A O 1
ATOM 1485 N N . VAL A 1 196 ? -4.089 -5.826 3.748 1.00 90.12 196 VAL A N 1
ATOM 1486 C CA . VAL A 1 196 ? -3.845 -5.972 2.303 1.00 90.12 196 VAL A CA 1
ATOM 1487 C C . VAL A 1 196 ? -3.651 -4.616 1.629 1.00 90.12 196 VAL A C 1
ATOM 1489 O O . VAL A 1 196 ? -2.718 -4.449 0.853 1.00 90.12 196 VAL A O 1
ATOM 1492 N N . CYS A 1 197 ? -4.507 -3.633 1.932 1.00 91.75 197 CYS A N 1
ATOM 1493 C CA . CYS A 1 197 ? -4.450 -2.316 1.290 1.00 91.75 197 CYS A CA 1
ATOM 1494 C C . CYS A 1 197 ? -3.861 -1.200 2.159 1.00 91.75 197 CYS A C 1
ATOM 1496 O O . CYS A 1 197 ? -3.835 -0.045 1.747 1.00 91.75 197 CYS A O 1
ATOM 1498 N N . GLY A 1 198 ? -3.436 -1.511 3.382 1.00 90.38 198 GLY A N 1
ATOM 1499 C CA . GLY A 1 198 ? -2.869 -0.541 4.317 1.00 90.38 198 GLY A CA 1
ATOM 1500 C C . GLY A 1 198 ? -3.821 0.595 4.703 1.00 90.38 198 GLY A C 1
ATOM 1501 O O . GLY A 1 198 ? -3.353 1.662 5.081 1.00 90.38 198 GLY A O 1
ATOM 1502 N N . GLY A 1 199 ? -5.139 0.400 4.588 1.00 92.00 199 GLY A N 1
ATOM 1503 C CA . GLY A 1 199 ? -6.128 1.446 4.877 1.00 92.00 199 GLY A CA 1
ATOM 1504 C C . GLY A 1 199 ? -6.698 2.190 3.667 1.00 92.00 199 GLY A C 1
ATOM 1505 O O . GLY A 1 199 ? -7.704 2.868 3.817 1.00 92.00 199 GLY A O 1
ATOM 1506 N N . SER A 1 200 ? -6.127 2.053 2.465 1.00 93.31 200 SER A N 1
ATOM 1507 C CA . SER A 1 200 ? -6.562 2.850 1.300 1.00 93.31 200 SER A CA 1
ATOM 1508 C C . SER A 1 200 ? -7.944 2.481 0.746 1.00 93.31 200 SER A C 1
ATOM 1510 O O . SER A 1 200 ? -8.525 3.247 -0.014 1.00 93.31 200 SER A O 1
ATOM 1512 N N . GLY A 1 201 ? -8.431 1.273 1.033 1.00 93.88 201 GLY A N 1
ATOM 1513 C CA . GLY A 1 201 ? -9.629 0.705 0.413 1.00 93.88 201 GLY A CA 1
ATOM 1514 C C . GLY A 1 201 ? -9.428 0.234 -1.027 1.00 93.88 201 GLY A C 1
ATOM 1515 O O . GLY A 1 201 ? -10.176 -0.622 -1.478 1.00 93.88 201 GLY A O 1
ATOM 1516 N N . ASN A 1 202 ? -8.380 0.672 -1.723 1.00 94.94 202 ASN A N 1
ATOM 1517 C CA . ASN A 1 202 ? -8.129 0.341 -3.126 1.00 94.94 202 ASN A CA 1
ATOM 1518 C C . ASN A 1 202 ? -6.772 -0.331 -3.331 1.00 94.94 202 ASN A C 1
ATOM 1520 O O . ASN A 1 202 ? -5.838 -0.160 -2.545 1.00 94.94 202 ASN A O 1
ATOM 1524 N N . GLN A 1 203 ? -6.653 -1.102 -4.406 1.00 92.75 203 GLN A N 1
ATOM 1525 C CA . GLN A 1 203 ? -5.417 -1.747 -4.833 1.00 92.75 203 GLN A CA 1
ATOM 1526 C C . GLN A 1 203 ? -5.097 -1.403 -6.286 1.00 92.75 203 GLN A C 1
ATOM 1528 O O . GLN A 1 203 ? -6.018 -1.222 -7.090 1.00 92.75 203 GLN A O 1
ATOM 1533 N N . PRO A 1 204 ? -3.804 -1.332 -6.654 1.00 92.75 204 PRO A N 1
ATOM 1534 C CA . PRO A 1 204 ? -3.421 -1.129 -8.042 1.00 92.75 204 PRO A CA 1
ATOM 1535 C C . PRO A 1 204 ? -4.027 -2.241 -8.897 1.00 92.75 204 PRO A C 1
ATOM 1537 O O . PRO A 1 204 ? -3.959 -3.423 -8.559 1.00 92.75 204 PRO A O 1
ATOM 1540 N N . CYS A 1 205 ? -4.645 -1.869 -10.017 1.00 93.50 205 CYS A N 1
ATOM 1541 C CA . CYS A 1 205 ? -5.276 -2.838 -10.898 1.00 93.50 205 CYS A CA 1
ATOM 1542 C C . CYS A 1 205 ? -4.199 -3.753 -11.483 1.00 93.50 205 CYS A C 1
ATOM 1544 O O . CYS A 1 205 ? -3.429 -3.321 -12.340 1.00 93.50 205 CYS A O 1
ATOM 1546 N N . ALA A 1 206 ? -4.174 -5.015 -11.049 1.00 92.75 206 ALA A N 1
ATOM 1547 C CA . ALA A 1 206 ? -3.170 -5.992 -11.464 1.00 92.75 206 ALA A CA 1
ATOM 1548 C C . ALA A 1 206 ? -3.138 -6.191 -12.988 1.00 92.75 206 ALA A C 1
ATOM 1550 O O . ALA A 1 206 ? -2.072 -6.334 -13.572 1.00 92.75 206 ALA A O 1
ATOM 1551 N N . ARG A 1 207 ? -4.298 -6.114 -13.656 1.00 93.31 207 ARG A N 1
ATOM 1552 C CA . ARG A 1 207 ? -4.404 -6.315 -15.109 1.00 93.31 207 ARG A CA 1
ATOM 1553 C C . ARG A 1 207 ? -3.664 -5.257 -15.930 1.00 93.31 207 ARG A C 1
ATOM 1555 O O . ARG A 1 207 ? -3.139 -5.576 -16.988 1.00 93.31 207 ARG A O 1
ATOM 1562 N N . CYS A 1 208 ? -3.667 -4.000 -15.486 1.00 94.81 208 CYS A N 1
ATOM 1563 C CA . CYS A 1 208 ? -2.982 -2.908 -16.185 1.00 94.81 208 CYS A CA 1
ATOM 1564 C C . CYS A 1 208 ? -1.806 -2.333 -15.393 1.00 94.81 208 CYS A C 1
ATOM 1566 O O . CYS A 1 208 ? -1.273 -1.300 -15.787 1.00 94.81 208 CYS A O 1
ATOM 1568 N N . GLU A 1 209 ? -1.456 -2.933 -14.256 1.00 92.81 209 GLU A N 1
ATOM 1569 C CA . GLU A 1 209 ? -0.393 -2.480 -13.351 1.00 92.81 209 GLU A CA 1
ATOM 1570 C C . GLU A 1 209 ? -0.511 -0.984 -13.000 1.00 92.81 209 GLU A C 1
ATOM 1572 O O . GLU A 1 209 ? 0.457 -0.229 -13.065 1.00 92.81 209 GLU A O 1
ATOM 1577 N N . GLY A 1 210 ? -1.728 -0.500 -12.734 1.00 93.88 210 GLY A N 1
ATOM 1578 C CA . GLY A 1 210 ? -1.950 0.924 -12.442 1.00 93.88 210 GLY A CA 1
ATOM 1579 C C . GLY A 1 210 ? -1.861 1.882 -13.643 1.00 93.88 210 GLY A C 1
ATOM 1580 O O . GLY A 1 210 ? -1.957 3.094 -13.472 1.00 93.88 210 GLY A O 1
ATOM 1581 N N . LYS A 1 211 ? -1.721 1.390 -14.880 1.00 95.00 211 LYS A N 1
ATOM 1582 C CA . LYS A 1 211 ? -1.668 2.246 -16.083 1.00 95.00 211 LYS A CA 1
ATOM 1583 C C . LYS A 1 211 ? -3.051 2.717 -16.544 1.00 95.00 211 LYS A C 1
ATOM 1585 O O . LYS A 1 211 ? -3.158 3.754 -17.192 1.00 95.00 211 LYS A O 1
ATOM 1590 N N . GLY A 1 212 ? -4.109 1.963 -16.233 1.00 95.12 212 GLY A N 1
ATOM 1591 C CA . GLY A 1 212 ? -5.495 2.228 -16.658 1.00 95.12 212 GLY A CA 1
ATOM 1592 C C . GLY A 1 212 ? -5.789 1.854 -18.118 1.00 95.12 212 GLY A C 1
ATOM 1593 O O . GLY A 1 212 ? -6.942 1.831 -18.541 1.00 95.12 212 GLY A O 1
ATOM 1594 N N . ARG A 1 213 ? -4.758 1.505 -18.886 1.00 96.19 213 ARG A N 1
ATOM 1595 C CA . ARG A 1 213 ? -4.835 1.058 -20.279 1.00 96.19 213 ARG A CA 1
ATOM 1596 C C . ARG A 1 213 ? -3.965 -0.168 -20.483 1.00 96.19 213 ARG A C 1
ATOM 1598 O O . ARG A 1 213 ? -3.040 -0.406 -19.702 1.00 96.19 213 ARG A O 1
ATOM 1605 N N . LEU A 1 214 ? -4.279 -0.932 -21.520 1.00 95.06 214 LEU A N 1
ATOM 1606 C CA . LEU A 1 214 ? -3.511 -2.103 -21.919 1.00 95.06 214 LEU A CA 1
ATOM 1607 C C . LEU A 1 214 ? -2.660 -1.765 -23.136 1.00 95.06 214 LEU A C 1
ATOM 1609 O O . LEU A 1 214 ? -3.122 -1.107 -24.064 1.00 95.06 214 LEU A O 1
ATOM 1613 N N . TYR A 1 215 ? -1.414 -2.227 -23.120 1.00 92.75 215 TYR A N 1
ATOM 1614 C CA . TYR A 1 215 ? -0.470 -2.013 -24.207 1.00 92.75 215 TYR A CA 1
ATOM 1615 C C . TYR A 1 215 ? 0.136 -3.343 -24.618 1.00 92.75 215 TYR A C 1
ATOM 1617 O O . TYR A 1 215 ? 0.506 -4.150 -23.767 1.00 92.75 215 TYR A O 1
ATOM 1625 N N . GLU A 1 216 ? 0.277 -3.538 -25.919 1.00 93.44 216 GLU A N 1
ATOM 1626 C CA . GLU A 1 216 ? 0.957 -4.692 -26.490 1.00 93.44 216 GLU A CA 1
ATOM 1627 C C . GLU A 1 216 ? 2.287 -4.247 -27.101 1.00 93.44 216 GLU A C 1
ATOM 1629 O O . GLU A 1 216 ? 2.355 -3.231 -27.799 1.00 93.44 216 GLU A O 1
ATOM 1634 N N . THR A 1 217 ? 3.363 -4.989 -26.827 1.00 92.56 217 THR A N 1
ATOM 1635 C CA . THR A 1 217 ? 4.663 -4.708 -27.446 1.00 92.56 217 THR A CA 1
ATOM 1636 C C . THR A 1 217 ? 4.685 -5.300 -28.844 1.00 92.56 217 THR A C 1
ATOM 1638 O O . THR A 1 217 ? 4.525 -6.504 -29.015 1.00 92.56 217 THR A O 1
ATOM 1641 N N . VAL A 1 218 ? 4.934 -4.460 -29.844 1.00 93.38 218 VAL A N 1
ATOM 1642 C CA . VAL A 1 218 ? 4.982 -4.871 -31.248 1.00 93.38 218 VAL A CA 1
ATOM 1643 C C . VAL A 1 218 ? 6.434 -4.842 -31.731 1.00 93.38 218 VAL A C 1
ATOM 1645 O O . VAL A 1 218 ? 7.131 -3.839 -31.527 1.00 93.38 218 VAL A O 1
ATOM 1648 N N . PRO A 1 219 ? 6.930 -5.905 -32.394 1.00 92.69 219 PRO A N 1
ATOM 1649 C CA . PRO A 1 219 ? 8.275 -5.898 -32.944 1.00 92.69 219 PRO A CA 1
ATOM 1650 C C . PRO A 1 219 ? 8.403 -4.804 -34.004 1.00 92.69 219 PRO A C 1
ATOM 1652 O O . PRO A 1 219 ? 7.567 -4.639 -34.895 1.00 92.69 219 PRO A O 1
ATOM 1655 N N . CYS A 1 220 ? 9.485 -4.033 -33.924 1.00 95.44 220 CYS A N 1
ATOM 1656 C CA . CYS A 1 220 ? 9.756 -3.017 -34.928 1.00 95.44 220 CYS A CA 1
ATOM 1657 C C . CYS A 1 220 ? 10.088 -3.690 -36.262 1.00 95.44 220 CYS A C 1
ATOM 1659 O O . CYS A 1 220 ? 11.099 -4.382 -36.356 1.00 95.44 220 CYS A O 1
ATOM 1661 N N . LYS A 1 221 ? 9.291 -3.418 -37.303 1.00 94.62 221 LYS A N 1
ATOM 1662 C CA . LYS A 1 221 ? 9.461 -4.006 -38.644 1.00 94.62 221 LYS A CA 1
ATOM 1663 C C . LYS A 1 221 ? 10.875 -3.848 -39.216 1.00 94.62 221 LYS A C 1
ATOM 1665 O O . LYS A 1 221 ? 11.332 -4.710 -39.948 1.00 94.62 221 LYS A O 1
ATOM 1670 N N . GLN A 1 222 ? 11.577 -2.766 -38.869 1.00 93.88 222 GLN A N 1
ATOM 1671 C CA . GLN A 1 222 ? 12.914 -2.489 -39.396 1.00 93.88 222 GLN A CA 1
ATOM 1672 C C . GLN A 1 222 ? 14.040 -3.231 -38.661 1.00 93.88 222 GLN A C 1
ATOM 1674 O O . GLN A 1 222 ? 15.058 -3.541 -39.267 1.00 93.88 222 GLN A O 1
ATOM 1679 N N . CYS A 1 223 ? 13.907 -3.473 -37.355 1.00 94.62 223 CYS A N 1
ATOM 1680 C CA . CYS A 1 223 ? 14.982 -4.072 -36.550 1.00 94.62 223 C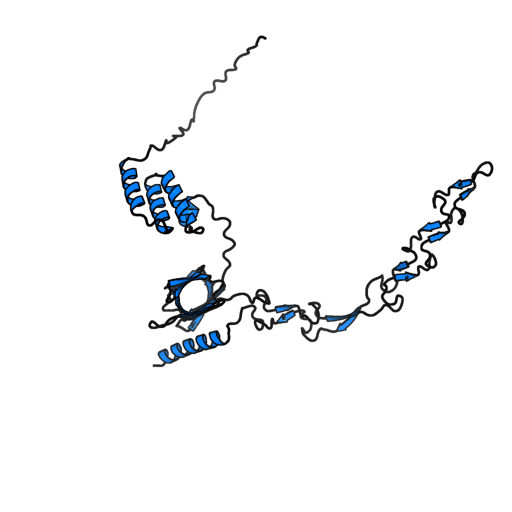YS A CA 1
ATOM 1681 C C . CYS A 1 223 ? 14.589 -5.384 -35.863 1.00 94.62 223 CYS A C 1
ATOM 1683 O O . CYS A 1 223 ? 15.345 -5.885 -35.033 1.00 94.62 223 CYS A O 1
ATOM 1685 N N . GLY A 1 224 ? 13.390 -5.903 -36.131 1.00 92.00 224 GLY A N 1
ATOM 1686 C CA . GLY A 1 224 ? 12.843 -7.095 -35.479 1.00 92.00 224 GLY A CA 1
ATOM 1687 C C . GLY A 1 224 ? 12.683 -6.957 -33.963 1.00 92.00 224 GLY A C 1
ATOM 1688 O O . GLY A 1 224 ? 12.627 -7.956 -33.264 1.00 92.00 224 GLY A O 1
ATOM 1689 N N . GLY A 1 225 ? 12.672 -5.729 -33.429 1.00 91.12 225 GLY A N 1
ATOM 1690 C CA . GLY A 1 225 ? 12.648 -5.478 -31.982 1.00 91.12 225 GLY A CA 1
ATOM 1691 C C . GLY A 1 225 ? 14.023 -5.387 -31.306 1.00 91.12 225 GLY A C 1
ATOM 1692 O O . GLY A 1 225 ? 14.088 -5.010 -30.142 1.00 91.12 225 GLY A O 1
ATOM 1693 N N . THR A 1 226 ? 15.133 -5.608 -32.021 1.00 92.69 226 THR A N 1
ATOM 1694 C CA . THR A 1 226 ? 16.496 -5.492 -31.448 1.00 92.69 226 THR A CA 1
ATOM 1695 C C . THR A 1 226 ? 16.889 -4.056 -31.076 1.00 92.69 226 THR A C 1
ATOM 1697 O O . THR A 1 226 ? 17.882 -3.823 -30.385 1.00 92.69 226 THR A O 1
ATOM 1700 N N . GLY A 1 227 ? 16.148 -3.064 -31.579 1.00 94.25 227 GLY A N 1
ATOM 1701 C CA . GLY A 1 227 ? 16.411 -1.643 -31.358 1.00 94.25 227 GLY A CA 1
ATOM 1702 C C . GLY A 1 227 ? 17.621 -1.098 -32.121 1.00 94.25 227 GLY A C 1
ATOM 1703 O O . GLY A 1 227 ? 17.927 0.097 -32.028 1.00 94.25 227 GLY A O 1
ATOM 1704 N N . LYS A 1 228 ? 18.306 -1.945 -32.895 1.00 95.12 228 LYS A N 1
ATOM 1705 C CA . LYS A 1 228 ? 19.527 -1.610 -33.625 1.00 95.12 228 LYS A CA 1
ATOM 1706 C C . LYS A 1 228 ? 19.451 -2.116 -35.057 1.00 95.12 228 LYS A C 1
ATOM 1708 O O . LYS A 1 228 ? 18.800 -3.108 -35.347 1.00 95.12 228 LYS A O 1
ATOM 1713 N N . VAL A 1 229 ? 20.130 -1.417 -35.951 1.00 95.19 229 VAL A N 1
ATOM 1714 C CA . VAL A 1 229 ? 20.282 -1.809 -37.354 1.00 95.19 229 VAL A CA 1
ATOM 1715 C C . VAL A 1 229 ? 21.757 -1.760 -37.727 1.00 95.19 229 VAL A C 1
ATOM 1717 O O . VAL A 1 229 ? 22.554 -1.087 -37.062 1.00 95.19 229 VAL A O 1
ATOM 1720 N N . GLN A 1 230 ? 22.134 -2.468 -38.786 1.00 96.12 230 GLN A N 1
ATOM 1721 C CA . GLN A 1 230 ? 23.477 -2.360 -39.343 1.00 96.12 230 GLN A CA 1
ATOM 1722 C C . GLN A 1 230 ? 23.744 -0.909 -39.758 1.00 96.12 230 GLN A C 1
ATOM 1724 O O . GLN A 1 230 ? 22.917 -0.257 -40.396 1.00 96.12 230 GLN A O 1
ATOM 1729 N N . CYS A 1 231 ? 24.893 -0.377 -39.350 1.00 96.31 231 CYS A N 1
ATOM 1730 C CA . CYS A 1 231 ? 25.283 0.981 -39.682 1.00 96.31 231 CYS A CA 1
ATOM 1731 C C . CYS A 1 231 ? 25.620 1.063 -41.169 1.00 96.31 231 CYS A C 1
ATOM 1733 O O . CYS A 1 231 ? 26.639 0.531 -41.608 1.00 96.31 231 CYS A O 1
ATOM 1735 N N . THR A 1 232 ? 24.796 1.782 -41.924 1.00 93.81 232 THR A N 1
ATOM 1736 C CA . THR A 1 232 ? 24.991 2.000 -43.362 1.00 93.81 232 THR A CA 1
ATOM 1737 C C . THR A 1 232 ? 26.271 2.781 -43.649 1.00 93.81 232 THR A C 1
ATOM 1739 O O . THR A 1 232 ? 26.985 2.459 -44.590 1.00 93.81 232 THR A O 1
ATOM 1742 N N . ARG A 1 233 ? 26.636 3.741 -42.786 1.00 94.12 233 ARG A N 1
ATOM 1743 C CA . ARG A 1 233 ? 27.828 4.588 -42.966 1.00 94.12 233 ARG A CA 1
ATOM 1744 C C . ARG A 1 233 ? 29.143 3.804 -42.998 1.00 94.12 233 ARG A C 1
ATOM 1746 O O . ARG A 1 233 ? 30.062 4.220 -43.688 1.00 94.12 233 ARG A O 1
ATOM 1753 N N . CYS A 1 234 ? 29.259 2.721 -42.231 1.00 95.50 234 CYS A N 1
ATOM 1754 C CA . CYS A 1 234 ? 30.458 1.872 -42.201 1.00 95.50 234 CYS A CA 1
ATOM 1755 C C . CYS A 1 234 ? 30.205 0.453 -42.726 1.00 95.50 234 CYS A C 1
ATOM 1757 O O . CYS A 1 234 ? 31.035 -0.429 -42.508 1.00 95.50 234 CYS A O 1
ATOM 1759 N N . GLY A 1 235 ? 29.039 0.201 -43.330 1.00 93.19 235 GLY A N 1
ATOM 1760 C CA . GLY A 1 235 ? 28.631 -1.135 -43.768 1.00 93.19 235 GLY A CA 1
ATOM 1761 C C . GLY A 1 235 ? 28.608 -2.180 -42.647 1.00 93.19 235 GLY A C 1
ATOM 1762 O O . GLY A 1 235 ? 28.777 -3.362 -42.907 1.00 93.19 235 GLY A O 1
ATOM 1763 N N . GLY A 1 236 ? 28.440 -1.782 -41.383 1.00 93.75 236 GLY A N 1
ATOM 1764 C CA . GLY A 1 236 ? 28.467 -2.706 -40.242 1.00 93.75 236 GLY A CA 1
ATOM 1765 C C . GLY A 1 236 ? 29.851 -3.043 -39.679 1.00 93.75 236 GLY A C 1
ATOM 1766 O O . GLY A 1 236 ? 29.935 -3.771 -38.697 1.00 93.75 236 GLY A O 1
ATOM 1767 N N . THR A 1 237 ? 30.937 -2.479 -40.211 1.00 94.75 237 THR A N 1
ATOM 1768 C CA . THR A 1 237 ? 32.302 -2.752 -39.708 1.00 94.75 237 THR A CA 1
ATOM 1769 C C . THR A 1 237 ? 32.634 -2.005 -38.411 1.00 94.75 237 THR A C 1
ATOM 1771 O O . THR A 1 237 ? 33.546 -2.364 -37.672 1.00 94.75 237 THR A O 1
ATOM 1774 N N . GLY A 1 238 ? 31.914 -0.917 -38.127 1.00 94.81 238 GLY A N 1
ATOM 1775 C CA . GLY A 1 238 ? 32.186 -0.035 -36.990 1.00 94.81 238 GLY A CA 1
ATOM 1776 C C . GLY A 1 238 ? 33.363 0.916 -37.185 1.00 94.81 238 GLY A C 1
ATOM 1777 O O . GLY A 1 238 ? 33.604 1.750 -36.313 1.00 94.81 238 GLY A O 1
ATOM 1778 N N . ARG A 1 239 ? 34.051 0.849 -38.325 1.00 95.25 239 ARG A N 1
ATOM 1779 C CA . ARG A 1 239 ? 35.213 1.679 -38.645 1.00 95.25 239 ARG A CA 1
ATOM 1780 C C . ARG A 1 239 ? 35.083 2.270 -40.041 1.00 95.25 239 ARG A C 1
ATOM 1782 O O . ARG A 1 239 ? 34.366 1.753 -40.885 1.00 95.25 239 ARG A O 1
ATOM 1789 N N . LEU A 1 240 ? 35.747 3.391 -40.263 1.00 95.38 240 LEU A N 1
ATOM 1790 C CA . LEU A 1 240 ? 35.861 4.036 -41.563 1.00 95.38 240 LEU A CA 1
ATOM 1791 C C . LEU A 1 240 ? 37.337 4.111 -41.931 1.00 95.38 240 LEU A C 1
ATOM 1793 O O . LEU A 1 240 ? 38.188 4.295 -41.054 1.00 95.38 240 LEU A O 1
ATOM 1797 N N . THR A 1 241 ? 37.639 4.002 -43.219 1.00 95.81 241 THR A N 1
ATOM 1798 C CA . THR A 1 241 ? 38.976 4.297 -43.739 1.00 95.81 241 THR A CA 1
ATOM 1799 C C . THR A 1 241 ? 39.363 5.715 -43.334 1.00 95.81 241 THR A C 1
ATOM 1801 O O . THR A 1 241 ? 38.551 6.637 -43.427 1.00 95.81 241 THR A O 1
ATOM 1804 N N . CYS A 1 242 ? 40.577 5.893 -42.809 1.00 95.88 242 CYS A N 1
ATOM 1805 C CA . CYS A 1 242 ? 41.043 7.203 -42.381 1.00 95.88 242 CYS A CA 1
ATOM 1806 C C . CYS A 1 242 ? 41.227 8.094 -43.617 1.00 95.88 242 CYS A C 1
ATOM 1808 O O . CYS A 1 242 ? 42.152 7.843 -44.384 1.00 95.88 242 CYS A O 1
ATOM 1810 N N . PRO A 1 243 ? 40.441 9.172 -43.785 1.00 93.19 243 PRO A N 1
ATOM 1811 C CA . PRO A 1 243 ? 40.484 9.994 -44.998 1.00 93.19 243 PRO A CA 1
ATOM 1812 C C . PRO A 1 243 ? 41.713 10.916 -45.055 1.00 93.19 243 PRO A C 1
ATOM 1814 O O . PRO A 1 243 ? 41.851 11.714 -45.966 1.00 93.19 243 PRO A O 1
ATOM 1817 N N . ARG A 1 244 ? 42.576 10.891 -44.026 1.00 92.94 244 ARG A N 1
ATOM 1818 C CA . ARG A 1 244 ? 43.830 11.663 -44.002 1.00 92.94 244 ARG A CA 1
ATOM 1819 C C . ARG A 1 244 ? 45.002 10.880 -44.598 1.00 92.94 244 ARG A C 1
ATOM 1821 O O . ARG A 1 244 ? 45.990 11.485 -44.988 1.00 92.94 244 ARG A O 1
ATOM 1828 N N . CYS A 1 245 ? 44.935 9.553 -44.575 1.00 94.38 245 CYS A N 1
ATOM 1829 C CA . CYS A 1 245 ? 46.005 8.675 -45.048 1.00 94.38 245 CYS A CA 1
ATOM 1830 C C . CYS A 1 245 ? 45.493 7.571 -45.980 1.00 94.38 245 CYS A C 1
ATOM 1832 O O . CYS A 1 245 ? 46.236 6.634 -46.260 1.00 94.38 245 CYS A O 1
ATOM 1834 N N . ASP A 1 246 ? 44.222 7.636 -46.378 1.00 92.44 246 ASP A N 1
ATOM 1835 C CA . ASP A 1 246 ? 43.528 6.691 -47.258 1.00 92.44 246 ASP A CA 1
ATOM 1836 C C . ASP A 1 246 ? 43.740 5.217 -46.899 1.00 92.44 246 ASP A C 1
ATOM 1838 O O . ASP A 1 246 ? 43.917 4.353 -47.749 1.00 92.44 246 ASP A O 1
ATOM 1842 N N . GLY A 1 247 ? 43.747 4.912 -45.600 1.00 93.44 247 GLY A N 1
ATOM 1843 C CA . GLY A 1 247 ? 43.934 3.542 -45.112 1.00 93.44 247 GLY A CA 1
ATOM 1844 C C . GLY A 1 247 ? 45.384 3.141 -44.860 1.00 93.44 247 GLY A C 1
ATOM 1845 O O . GLY A 1 247 ? 45.614 2.199 -44.107 1.00 93.44 247 GLY A O 1
ATOM 1846 N N . SER A 1 248 ? 46.366 3.880 -45.381 1.00 93.00 248 SER A N 1
ATOM 1847 C CA . SER A 1 248 ? 47.785 3.516 -45.248 1.00 93.00 248 SER A CA 1
ATOM 1848 C C . SER A 1 248 ? 48.310 3.619 -43.813 1.00 93.00 248 SER A C 1
ATOM 1850 O O . SER A 1 248 ? 49.262 2.937 -43.453 1.00 93.00 248 SER A O 1
ATOM 1852 N N . GLY A 1 249 ? 47.715 4.481 -42.981 1.00 93.25 249 GLY A N 1
ATOM 1853 C CA . GLY A 1 249 ? 48.219 4.785 -41.637 1.00 93.25 249 GLY A CA 1
ATOM 1854 C C . GLY A 1 249 ? 49.355 5.815 -41.610 1.00 93.25 249 GLY A C 1
ATOM 1855 O O . GLY A 1 249 ? 49.748 6.244 -40.522 1.00 93.25 249 GLY A O 1
ATOM 1856 N N . TRP A 1 250 ? 49.811 6.289 -42.771 1.00 92.12 250 TRP A N 1
ATOM 1857 C CA . TRP A 1 250 ? 50.963 7.179 -42.916 1.00 92.12 250 TRP A CA 1
ATOM 1858 C C . TRP A 1 250 ? 50.634 8.388 -43.795 1.00 92.12 250 TRP A C 1
ATOM 1860 O O . TRP A 1 250 ? 49.802 8.307 -44.690 1.00 92.12 250 TRP A O 1
ATOM 1870 N N . THR A 1 251 ? 51.277 9.524 -43.542 1.00 87.31 251 THR A N 1
ATOM 1871 C CA . THR A 1 251 ? 51.167 10.722 -44.389 1.00 87.31 251 THR A CA 1
ATOM 1872 C C . THR A 1 251 ? 52.536 11.087 -44.965 1.00 87.31 251 THR A C 1
ATOM 1874 O O . THR A 1 251 ? 53.531 10.957 -44.242 1.00 87.31 251 THR A O 1
ATOM 1877 N N . PRO A 1 252 ? 52.615 11.533 -46.231 1.00 83.31 252 PRO A N 1
ATOM 1878 C CA . PRO A 1 252 ? 53.879 11.933 -46.842 1.00 83.31 252 PRO A CA 1
ATOM 1879 C C . PRO A 1 252 ? 54.479 13.154 -46.129 1.00 83.31 252 PRO A C 1
ATOM 1881 O O . PRO A 1 252 ? 53.759 14.080 -45.756 1.00 83.31 252 PRO A O 1
ATOM 1884 N N . GLY A 1 253 ? 55.792 13.121 -45.892 1.00 79.00 253 GLY A N 1
ATOM 1885 C CA . GLY A 1 253 ? 56.566 14.222 -45.326 1.00 79.00 253 GLY A CA 1
ATOM 1886 C C . GLY A 1 253 ? 57.005 15.236 -46.382 1.00 79.00 253 GLY A C 1
ATOM 1887 O O . GLY A 1 253 ? 57.179 14.891 -47.547 1.00 79.00 253 GLY A O 1
ATOM 1888 N N . LEU A 1 254 ? 57.201 16.489 -45.959 1.00 71.62 254 LEU A N 1
ATOM 1889 C CA . LEU A 1 254 ? 57.562 17.614 -46.835 1.00 71.62 254 LEU A CA 1
ATOM 1890 C C . LEU A 1 254 ? 59.005 17.558 -47.376 1.00 71.62 254 LEU A C 1
ATOM 1892 O O . LEU A 1 254 ? 59.323 18.295 -48.301 1.00 71.62 254 LEU A O 1
ATOM 1896 N N . ILE A 1 255 ? 59.880 16.708 -46.824 1.00 67.00 255 ILE A N 1
ATOM 1897 C CA . ILE A 1 255 ? 61.294 16.617 -47.216 1.00 67.00 255 ILE A CA 1
ATOM 1898 C C . ILE A 1 255 ? 61.710 15.135 -47.260 1.00 6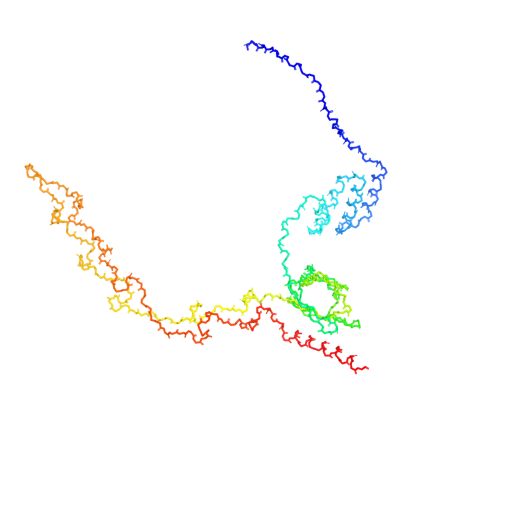7.00 255 ILE A C 1
ATOM 1900 O O . ILE A 1 255 ? 61.577 14.424 -46.265 1.00 67.00 255 ILE A O 1
ATOM 1904 N N . GLY A 1 256 ? 62.207 14.667 -48.411 1.00 60.66 256 GLY A N 1
ATOM 1905 C CA . GLY A 1 256 ? 63.046 13.462 -48.518 1.00 60.66 256 GLY A CA 1
ATOM 1906 C C . GLY A 1 256 ? 62.399 12.098 -48.235 1.00 60.66 256 GLY A C 1
ATOM 1907 O O . GLY A 1 256 ? 63.007 11.282 -47.555 1.00 60.66 256 GLY A O 1
ATOM 1908 N N . GLY A 1 257 ? 61.186 11.813 -48.720 1.00 72.44 257 GLY A N 1
ATOM 1909 C CA . GLY A 1 257 ? 60.623 10.447 -48.691 1.00 72.44 257 GLY A CA 1
ATOM 1910 C C . GLY A 1 257 ? 60.232 9.901 -47.306 1.00 72.44 257 GLY A C 1
ATOM 1911 O O . GLY A 1 257 ? 59.713 8.786 -47.210 1.00 72.44 257 GLY A O 1
ATOM 1912 N N . PHE A 1 258 ? 60.415 10.679 -46.237 1.00 79.31 258 PHE A N 1
ATOM 1913 C CA . PHE A 1 258 ? 60.006 10.306 -44.886 1.00 79.31 258 PHE A CA 1
ATOM 1914 C C . PHE A 1 258 ? 58.477 10.248 -44.765 1.00 79.31 258 PHE A C 1
ATOM 1916 O O . PHE A 1 258 ? 57.758 11.162 -45.172 1.00 79.31 258 PHE A O 1
ATOM 1923 N N . ARG A 1 259 ? 57.964 9.158 -44.182 1.00 83.88 259 ARG A N 1
ATOM 1924 C CA . ARG A 1 259 ? 56.538 8.973 -43.879 1.00 83.88 259 ARG A CA 1
ATOM 1925 C C . ARG A 1 259 ? 56.292 9.208 -42.396 1.00 83.88 259 ARG A C 1
ATOM 1927 O O . ARG A 1 259 ? 56.920 8.575 -41.553 1.00 83.88 259 ARG A O 1
ATOM 1934 N N . PHE A 1 260 ? 55.327 10.062 -42.074 1.00 88.31 260 PHE A N 1
ATOM 1935 C CA . PHE A 1 260 ? 54.925 10.305 -40.691 1.00 88.31 260 PHE A CA 1
ATOM 1936 C C . PHE A 1 260 ? 53.715 9.461 -40.320 1.00 88.31 260 PHE A C 1
ATOM 1938 O O . PHE A 1 260 ? 52.791 9.283 -41.119 1.00 88.31 260 PHE A O 1
ATOM 1945 N N . LYS A 1 261 ? 53.705 8.950 -39.086 1.00 92.81 261 LYS A N 1
ATOM 1946 C CA . LYS A 1 261 ? 52.550 8.239 -38.535 1.00 92.81 261 LYS A CA 1
ATOM 1947 C C . LYS A 1 261 ? 51.345 9.175 -38.569 1.00 92.81 261 LYS A C 1
ATOM 1949 O O . LYS A 1 261 ? 51.390 10.273 -38.017 1.00 92.81 261 LYS A O 1
ATOM 1954 N N . CYS A 1 262 ? 50.258 8.750 -39.208 1.00 94.81 262 CYS A N 1
ATOM 1955 C CA . CYS A 1 262 ? 49.073 9.588 -39.341 1.00 94.81 262 CYS A CA 1
ATOM 1956 C C . CYS A 1 262 ? 48.490 9.886 -37.955 1.00 94.81 262 CYS A C 1
ATOM 1958 O O . CYS A 1 262 ? 48.014 8.977 -37.271 1.00 94.81 262 CYS A O 1
ATOM 1960 N N . THR A 1 263 ? 48.474 11.159 -37.561 1.00 93.31 263 THR A N 1
ATOM 1961 C CA . THR A 1 263 ? 48.018 11.603 -36.231 1.00 93.31 263 THR A CA 1
ATOM 1962 C C . THR A 1 263 ? 46.511 11.460 -36.023 1.00 93.31 263 THR A C 1
ATOM 1964 O O . THR A 1 263 ? 46.037 11.435 -34.896 1.00 93.31 263 THR A O 1
ATOM 1967 N N . ARG A 1 264 ? 45.731 11.322 -37.104 1.00 93.44 264 ARG A N 1
ATOM 1968 C CA . ARG A 1 264 ? 44.271 11.153 -37.021 1.00 93.44 264 ARG A CA 1
ATOM 1969 C C . ARG A 1 264 ? 43.858 9.729 -36.640 1.00 93.44 264 ARG A C 1
ATOM 1971 O O . ARG A 1 264 ? 42.905 9.551 -35.891 1.00 93.44 264 ARG A O 1
ATOM 1978 N N . CYS A 1 265 ? 44.544 8.716 -37.170 1.00 95.12 265 CYS A N 1
ATOM 1979 C CA . CYS A 1 265 ? 44.258 7.305 -36.875 1.00 95.12 265 CYS A CA 1
ATOM 1980 C C . CYS A 1 265 ? 45.317 6.645 -35.983 1.00 95.12 265 CYS A C 1
ATOM 1982 O O . CYS A 1 265 ? 45.183 5.466 -35.650 1.00 95.12 265 CYS A O 1
ATOM 1984 N N . ASN A 1 266 ? 46.378 7.372 -35.627 1.00 93.62 266 ASN A N 1
ATOM 1985 C CA . ASN A 1 266 ? 47.554 6.874 -34.917 1.00 93.62 266 ASN A CA 1
ATOM 1986 C C . ASN A 1 266 ? 48.141 5.617 -35.571 1.00 93.62 266 ASN A C 1
ATOM 1988 O O . ASN A 1 266 ? 48.418 4.627 -34.899 1.00 93.62 266 ASN A O 1
ATOM 1992 N N . GLY A 1 267 ? 48.320 5.645 -36.894 1.00 92.88 267 GLY A N 1
ATOM 1993 C CA . GLY A 1 267 ? 48.895 4.525 -37.651 1.00 92.88 267 GLY A CA 1
ATOM 1994 C C . GLY A 1 267 ? 47.947 3.354 -37.936 1.00 92.88 267 GLY A C 1
ATOM 1995 O O . GLY A 1 267 ? 48.315 2.471 -38.694 1.00 92.88 267 GLY A O 1
ATOM 1996 N N . ARG A 1 268 ? 46.712 3.347 -37.407 1.00 94.12 268 ARG A N 1
ATOM 1997 C CA . ARG A 1 268 ? 45.752 2.241 -37.619 1.00 94.12 268 ARG A CA 1
ATOM 1998 C C . ARG A 1 268 ? 45.161 2.150 -39.033 1.00 94.12 268 ARG A C 1
ATOM 2000 O O . ARG A 1 268 ? 44.421 1.211 -39.305 1.00 94.12 268 ARG A O 1
ATOM 2007 N N . GLY A 1 269 ? 45.334 3.173 -39.873 1.00 93.94 269 GLY A N 1
ATOM 2008 C CA . GLY A 1 269 ? 44.675 3.282 -41.186 1.00 93.94 269 GLY A CA 1
ATOM 2009 C C . GLY A 1 269 ? 43.153 3.496 -41.133 1.00 93.94 269 GLY A C 1
ATOM 2010 O O . GLY A 1 269 ? 42.547 3.943 -42.100 1.00 93.94 269 GLY A O 1
ATOM 2011 N N . THR A 1 270 ? 42.519 3.265 -39.985 1.00 95.56 270 THR A N 1
ATOM 2012 C CA . THR A 1 270 ? 41.073 3.368 -39.780 1.00 95.56 270 THR A CA 1
ATOM 2013 C C . THR A 1 270 ? 40.745 4.260 -38.588 1.00 95.56 270 THR A C 1
ATOM 2015 O O . THR A 1 270 ? 41.534 4.403 -37.650 1.00 95.56 270 THR A O 1
ATOM 2018 N N . ILE A 1 271 ? 39.570 4.880 -38.633 1.00 94.56 271 ILE A N 1
ATOM 2019 C CA . ILE A 1 271 ? 38.983 5.641 -37.529 1.00 94.56 271 ILE A CA 1
ATOM 2020 C C . ILE A 1 271 ? 37.661 5.000 -37.120 1.00 94.56 271 ILE A C 1
ATOM 2022 O O . ILE A 1 271 ? 36.960 4.416 -37.947 1.00 94.56 271 ILE A O 1
ATOM 2026 N N . ASP A 1 272 ? 37.310 5.102 -35.844 1.00 95.38 272 ASP A N 1
ATOM 2027 C CA . ASP A 1 272 ? 36.033 4.583 -35.365 1.00 95.38 272 ASP A CA 1
ATOM 2028 C C . ASP A 1 272 ? 34.878 5.368 -36.004 1.00 95.38 272 ASP A C 1
ATOM 2030 O O . ASP A 1 272 ? 34.936 6.590 -36.173 1.00 95.38 272 ASP A O 1
ATOM 2034 N N . CYS A 1 273 ? 33.832 4.657 -36.426 1.00 95.81 273 CYS A N 1
ATOM 2035 C CA . CYS A 1 273 ? 32.696 5.281 -37.089 1.00 95.81 273 CYS A CA 1
ATOM 2036 C C . CYS A 1 273 ? 31.886 6.096 -36.064 1.00 95.81 273 CYS A C 1
ATOM 2038 O O . CYS A 1 273 ? 31.300 5.502 -35.158 1.00 95.81 273 CYS A O 1
ATOM 2040 N N . PRO A 1 274 ? 31.752 7.427 -36.218 1.00 92.44 274 PRO A N 1
ATOM 2041 C CA . PRO A 1 274 ? 31.105 8.267 -35.205 1.00 92.44 274 PRO A CA 1
ATOM 2042 C C . PRO A 1 274 ? 29.585 8.048 -35.116 1.00 92.44 274 PRO A C 1
ATOM 2044 O O . PRO A 1 274 ? 28.955 8.460 -34.149 1.00 92.44 274 PRO A O 1
ATOM 2047 N N . GLY A 1 275 ? 28.982 7.403 -36.121 1.00 90.50 275 GLY A N 1
ATOM 2048 C CA . GLY A 1 275 ? 27.538 7.155 -36.187 1.00 90.50 275 GLY A CA 1
ATOM 2049 C C . GLY A 1 275 ? 27.079 5.839 -35.556 1.00 90.50 275 GLY A C 1
ATOM 2050 O O . GLY A 1 275 ? 25.885 5.547 -35.577 1.00 90.50 275 GLY A O 1
ATOM 2051 N N . CYS A 1 276 ? 27.988 5.006 -35.039 1.00 95.25 276 CYS A N 1
ATOM 2052 C CA . CYS A 1 276 ? 27.619 3.685 -34.532 1.00 95.25 276 CYS A CA 1
ATOM 2053 C C . CYS A 1 276 ? 28.541 3.194 -33.418 1.00 95.25 276 CYS A C 1
ATOM 2055 O O . CYS A 1 276 ? 29.613 3.742 -33.181 1.00 95.25 276 CYS A O 1
ATOM 2057 N N . LYS A 1 277 ? 28.134 2.112 -32.752 1.00 93.69 277 LYS A N 1
ATOM 2058 C CA . LYS A 1 277 ? 29.002 1.354 -31.847 1.00 93.69 277 LYS A CA 1
ATOM 2059 C C . LYS A 1 277 ? 29.164 -0.048 -32.415 1.00 93.69 277 LYS A C 1
ATOM 2061 O O . LYS A 1 277 ? 28.167 -0.741 -32.590 1.00 93.69 277 LYS A O 1
ATOM 2066 N N . LYS A 1 278 ? 30.405 -0.448 -32.723 1.00 93.19 278 LYS A N 1
ATOM 2067 C CA . LYS A 1 278 ? 30.732 -1.765 -33.311 1.00 93.19 278 LYS A CA 1
ATOM 2068 C C . LYS A 1 278 ? 29.877 -2.104 -34.545 1.00 93.19 278 LYS A C 1
ATOM 2070 O O . LYS A 1 278 ? 29.346 -3.199 -34.659 1.00 93.19 278 LYS A O 1
ATOM 2075 N N . GLY A 1 279 ? 29.656 -1.122 -35.419 1.00 93.62 279 GLY A N 1
ATOM 2076 C CA . GLY A 1 279 ? 28.904 -1.333 -36.657 1.00 93.62 279 GLY A CA 1
ATOM 2077 C C . GLY A 1 279 ? 27.385 -1.353 -36.509 1.00 93.62 279 GLY A C 1
ATOM 2078 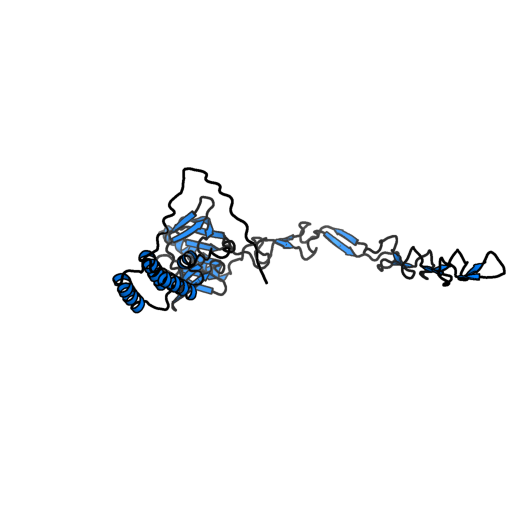O O . GLY A 1 279 ? 26.690 -1.474 -37.510 1.00 93.62 279 GLY A O 1
ATOM 2079 N N . GLN A 1 280 ? 26.849 -1.173 -35.300 1.00 95.50 280 GLN A N 1
ATOM 2080 C CA . GLN A 1 280 ? 25.408 -1.107 -35.056 1.00 95.50 280 GLN A CA 1
ATOM 2081 C C . GLN A 1 280 ? 24.973 0.325 -34.735 1.00 95.50 280 GLN A C 1
ATOM 2083 O O . GLN A 1 280 ? 25.503 0.967 -33.819 1.00 95.50 280 GLN A O 1
ATOM 2088 N N . ALA A 1 281 ? 24.002 0.829 -35.492 1.00 93.88 281 ALA A N 1
ATOM 2089 C CA . ALA A 1 281 ? 23.350 2.111 -35.255 1.00 93.88 281 ALA A CA 1
ATOM 2090 C C . ALA A 1 281 ? 22.013 1.899 -34.529 1.00 93.88 281 ALA A C 1
ATOM 2092 O O . ALA A 1 281 ? 21.401 0.833 -34.626 1.00 93.88 281 ALA A O 1
ATOM 2093 N N . LYS A 1 282 ? 21.539 2.914 -33.796 1.00 94.69 282 LYS A N 1
ATOM 2094 C CA . LYS A 1 282 ? 20.176 2.890 -33.240 1.00 94.69 282 LYS A CA 1
ATOM 2095 C C . LYS A 1 282 ? 19.178 2.820 -34.396 1.00 94.69 282 LYS A C 1
ATOM 2097 O O . LYS A 1 282 ? 19.339 3.538 -35.379 1.00 94.69 282 LYS A O 1
ATOM 2102 N N . CYS A 1 283 ? 18.158 1.974 -34.273 1.00 95.19 283 CYS A N 1
ATOM 2103 C CA . CYS A 1 283 ? 17.107 1.885 -35.282 1.00 95.19 283 CYS A CA 1
ATOM 2104 C C . CYS A 1 283 ? 16.444 3.266 -35.458 1.00 95.19 283 CYS A C 1
ATOM 2106 O O . CYS A 1 283 ? 16.011 3.841 -34.459 1.00 95.19 283 CYS A O 1
ATOM 2108 N N . PRO A 1 284 ? 16.353 3.819 -36.679 1.00 92.38 284 PRO A N 1
ATOM 2109 C CA . PRO A 1 284 ? 15.807 5.160 -36.884 1.00 92.38 284 PRO A CA 1
ATOM 2110 C C . PRO A 1 284 ? 14.296 5.230 -36.623 1.00 92.38 284 PRO A C 1
ATOM 2112 O O . PRO A 1 284 ? 13.812 6.268 -36.178 1.00 92.38 284 PRO A O 1
ATOM 2115 N N . VAL A 1 285 ? 13.568 4.122 -36.821 1.00 93.62 285 VAL A N 1
ATOM 2116 C CA . VAL A 1 285 ? 12.119 4.041 -36.575 1.00 93.62 285 VAL A CA 1
ATOM 2117 C C . VAL A 1 285 ? 11.807 3.990 -35.080 1.00 93.62 285 VAL A C 1
ATOM 2119 O O . VAL A 1 285 ? 11.126 4.869 -34.562 1.00 93.62 285 VAL A O 1
ATOM 2122 N N . CYS A 1 286 ? 12.319 2.992 -34.351 1.00 94.25 286 CYS A N 1
ATOM 2123 C CA . CYS A 1 286 ? 11.969 2.823 -32.935 1.00 94.25 286 CYS A CA 1
ATOM 2124 C C . CYS A 1 286 ? 12.918 3.545 -31.966 1.00 94.25 286 CYS A C 1
ATOM 2126 O O . CYS A 1 286 ? 12.670 3.592 -30.763 1.00 94.25 286 CYS A O 1
ATOM 2128 N N . LYS A 1 287 ? 14.035 4.093 -32.464 1.00 93.75 287 LYS A N 1
ATOM 2129 C CA . LYS A 1 287 ? 15.080 4.776 -31.677 1.00 93.75 287 LYS A CA 1
ATOM 2130 C C . LYS A 1 287 ? 15.648 3.923 -30.535 1.00 93.75 287 LYS A C 1
ATOM 2132 O O . LYS A 1 287 ? 16.185 4.456 -29.564 1.00 93.75 287 LYS A O 1
ATOM 2137 N N . GLY A 1 288 ? 15.555 2.599 -30.666 1.00 90.38 288 GLY A N 1
ATOM 2138 C CA . GLY A 1 288 ? 15.967 1.634 -29.648 1.00 90.38 288 GLY A CA 1
ATOM 2139 C C . GLY A 1 288 ? 14.938 1.381 -28.544 1.00 90.38 288 GLY A C 1
ATOM 2140 O O . GLY A 1 288 ? 15.266 0.694 -27.584 1.00 90.38 288 GLY A O 1
ATOM 2141 N N . LYS A 1 289 ? 13.723 1.930 -28.654 1.00 92.88 289 LYS A N 1
ATOM 2142 C CA . LYS A 1 289 ? 12.627 1.695 -27.709 1.00 92.88 289 LYS A CA 1
ATOM 2143 C C . LYS A 1 289 ? 11.660 0.637 -28.255 1.00 92.88 289 LYS A C 1
ATOM 2145 O O . LYS A 1 289 ? 11.494 0.552 -29.473 1.00 92.88 289 LYS A O 1
ATOM 2150 N N . PRO A 1 290 ? 11.002 -0.149 -27.389 1.00 88.81 290 PRO A N 1
ATOM 2151 C CA . PRO A 1 290 ? 9.897 -1.003 -27.806 1.00 88.81 290 PRO A CA 1
ATOM 2152 C C . PRO A 1 290 ? 8.786 -0.156 -28.434 1.00 88.81 290 PRO A C 1
ATOM 2154 O O . PRO A 1 290 ? 8.458 0.914 -27.916 1.00 88.81 290 PRO A O 1
ATOM 2157 N N . LEU A 1 291 ? 8.219 -0.618 -29.549 1.00 92.00 291 LEU A N 1
ATOM 2158 C CA . LEU A 1 291 ? 6.993 -0.025 -30.073 1.00 92.00 291 LEU A CA 1
ATOM 2159 C C . LEU A 1 291 ? 5.827 -0.611 -29.285 1.00 92.00 291 LEU A C 1
ATOM 2161 O O . LEU A 1 291 ? 5.763 -1.822 -29.084 1.00 92.00 291 LEU A O 1
ATOM 2165 N N . VAL A 1 292 ? 4.921 0.250 -28.840 1.00 92.38 292 VAL A N 1
ATOM 2166 C CA . VAL A 1 292 ? 3.737 -0.150 -28.081 1.00 92.38 292 VAL A CA 1
ATOM 2167 C C . VAL A 1 292 ? 2.488 0.185 -28.879 1.00 92.38 292 VAL A C 1
ATOM 2169 O O . VAL A 1 292 ? 2.396 1.260 -29.474 1.00 92.38 292 VAL A O 1
ATOM 2172 N N . LYS A 1 293 ? 1.537 -0.744 -28.901 1.00 93.56 293 LYS A N 1
ATOM 2173 C CA . LYS A 1 293 ? 0.201 -0.550 -29.458 1.00 93.56 293 LYS A CA 1
ATOM 2174 C C . LYS A 1 293 ? -0.784 -0.381 -28.307 1.00 93.56 293 LYS A C 1
ATOM 2176 O O . LYS A 1 293 ? -0.798 -1.208 -27.398 1.0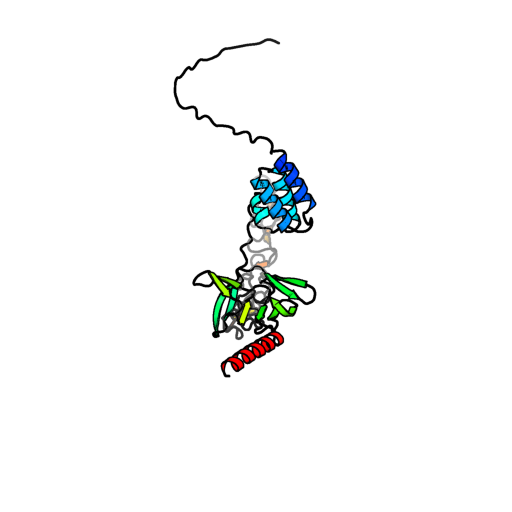0 93.56 293 LYS A O 1
ATOM 2181 N N . ASP A 1 294 ? -1.573 0.691 -28.339 1.00 94.69 294 ASP A N 1
ATOM 2182 C CA . ASP A 1 294 ? -2.667 0.895 -27.386 1.00 94.69 294 ASP A CA 1
ATOM 2183 C C . ASP A 1 294 ? -3.797 -0.091 -27.711 1.00 94.69 294 ASP A C 1
ATOM 2185 O O . ASP A 1 294 ? -4.337 -0.086 -28.819 1.00 94.69 294 ASP A O 1
ATOM 2189 N N . MET A 1 295 ? -4.104 -0.965 -26.754 1.00 94.62 295 MET A N 1
ATOM 2190 C CA . MET A 1 295 ? -5.178 -1.957 -26.841 1.00 94.62 295 MET A CA 1
ATOM 2191 C C . MET A 1 295 ? -6.482 -1.443 -26.218 1.00 94.62 295 MET A C 1
ATOM 2193 O O . MET A 1 295 ? -7.487 -2.149 -26.226 1.00 94.62 295 MET A O 1
ATOM 2197 N N . GLY A 1 296 ? -6.479 -0.214 -25.697 1.00 95.06 296 GLY A N 1
ATOM 2198 C CA . GLY A 1 296 ? -7.642 0.466 -25.155 1.00 95.06 296 GLY A CA 1
ATOM 2199 C C . GLY A 1 296 ? -7.663 0.542 -23.631 1.00 95.06 296 GLY A C 1
ATOM 2200 O O . GLY A 1 296 ? -6.709 0.209 -22.916 1.00 95.06 296 GLY A O 1
ATOM 2201 N N . VAL A 1 297 ? -8.795 1.033 -23.128 1.00 97.19 297 VAL A N 1
ATOM 2202 C CA . VAL A 1 297 ? -9.054 1.187 -21.694 1.00 97.19 297 VAL A CA 1
ATOM 2203 C C . VAL A 1 297 ? -9.091 -0.188 -21.030 1.00 97.19 297 VAL A C 1
ATOM 2205 O O . VAL A 1 297 ? -9.667 -1.134 -21.561 1.00 97.19 297 VAL A O 1
ATOM 2208 N N . CYS A 1 298 ? -8.462 -0.309 -19.860 1.00 96.81 298 CYS A N 1
ATOM 2209 C CA . CYS A 1 298 ? -8.492 -1.553 -19.102 1.00 96.81 298 CYS A CA 1
ATOM 2210 C C . CYS A 1 298 ? -9.941 -1.868 -18.692 1.00 96.81 298 CYS A C 1
ATOM 2212 O O . CYS A 1 298 ? -10.524 -1.076 -17.955 1.00 96.81 298 CYS A O 1
ATOM 2214 N N . PRO A 1 299 ? -10.515 -3.019 -19.083 1.00 96.12 299 PRO A N 1
ATOM 2215 C CA . PRO A 1 299 ? -11.918 -3.327 -18.796 1.00 96.12 299 PRO A CA 1
ATOM 2216 C C . PRO A 1 299 ? -12.174 -3.676 -17.323 1.00 96.12 299 PRO A C 1
ATOM 2218 O O . PRO A 1 299 ? -13.315 -3.702 -16.896 1.00 96.12 299 PRO A O 1
ATOM 2221 N N . VAL A 1 300 ? -11.125 -3.958 -16.541 1.00 93.94 300 VAL A N 1
ATOM 2222 C CA . VAL A 1 300 ? -11.260 -4.326 -15.119 1.00 93.94 300 VAL A CA 1
ATOM 2223 C C . VAL A 1 300 ? -11.365 -3.097 -14.219 1.00 93.94 300 VAL A C 1
ATOM 2225 O O . VAL A 1 300 ? -12.131 -3.103 -13.267 1.00 93.94 300 VAL A O 1
ATOM 2228 N N . CYS A 1 301 ? -10.585 -2.049 -14.496 1.00 95.94 301 CYS A N 1
ATOM 2229 C CA . CYS A 1 301 ? -10.637 -0.804 -13.724 1.00 95.94 301 CYS A CA 1
ATOM 2230 C C . CYS A 1 301 ? -11.311 0.343 -14.477 1.00 95.94 301 CYS A C 1
ATOM 2232 O O . CYS A 1 301 ? -11.380 1.446 -13.949 1.00 95.94 301 CYS A O 1
ATOM 2234 N N . GLU A 1 302 ? -11.742 0.124 -15.720 1.00 96.50 302 GLU A N 1
ATOM 2235 C CA . GLU A 1 302 ? -12.377 1.136 -16.575 1.00 96.50 302 GLU A CA 1
ATOM 2236 C C . GLU A 1 302 ? -11.533 2.418 -16.706 1.00 96.50 302 GLU A C 1
ATOM 2238 O O . GLU A 1 302 ? -12.046 3.528 -16.806 1.00 96.50 302 GLU A O 1
ATOM 2243 N N . GLY A 1 303 ? -10.204 2.287 -16.650 1.00 95.38 303 GLY A N 1
ATOM 2244 C CA . GLY A 1 303 ? -9.285 3.428 -16.698 1.00 95.38 303 GLY A CA 1
ATOM 2245 C C . GLY A 1 303 ? -8.983 4.090 -15.353 1.00 95.38 303 GLY A C 1
ATOM 2246 O O . GLY A 1 303 ? -8.077 4.920 -15.295 1.00 95.38 303 GLY A O 1
ATOM 2247 N N . LYS A 1 304 ? -9.635 3.677 -14.260 1.00 95.25 304 LYS A N 1
ATOM 2248 C CA . LYS A 1 304 ? -9.431 4.218 -12.901 1.00 95.25 304 LYS A CA 1
ATOM 2249 C C . LYS A 1 304 ? -8.086 3.842 -12.281 1.00 95.25 304 LYS A C 1
ATOM 2251 O O . LYS A 1 304 ? -7.739 4.378 -11.238 1.00 95.25 304 LYS A O 1
ATOM 2256 N N . LYS A 1 305 ? -7.317 2.946 -12.919 1.00 96.38 305 LYS A N 1
ATOM 2257 C CA . LYS A 1 305 ? -5.983 2.448 -12.504 1.00 96.38 305 LYS A CA 1
ATOM 2258 C C . LYS A 1 305 ? -5.975 1.588 -11.241 1.00 96.38 305 LYS A C 1
ATOM 2260 O O . LYS A 1 305 ? -5.099 0.739 -11.103 1.00 96.38 305 LYS A O 1
ATOM 2265 N N . GLU A 1 306 ? -6.971 1.732 -10.389 1.00 95.69 306 GLU A N 1
ATOM 2266 C CA . GLU A 1 306 ? -7.151 0.971 -9.162 1.00 95.69 306 GLU A CA 1
ATOM 2267 C C . GLU A 1 306 ? -8.475 0.206 -9.185 1.00 95.69 306 GLU A C 1
ATOM 2269 O O . GLU A 1 306 ? -9.375 0.506 -9.973 1.00 95.69 306 GLU A O 1
ATOM 2274 N N . VAL A 1 307 ? -8.568 -0.810 -8.334 1.00 94.75 307 VAL A N 1
ATOM 2275 C CA . VAL A 1 307 ? -9.788 -1.575 -8.066 1.00 94.75 307 VAL A CA 1
ATOM 2276 C C . VAL A 1 307 ? -10.044 -1.616 -6.559 1.00 94.75 307 VAL A C 1
ATOM 2278 O O . VAL A 1 307 ? -9.079 -1.557 -5.790 1.00 94.75 307 VAL A O 1
ATOM 2281 N N . PRO A 1 308 ? -11.306 -1.744 -6.115 1.00 95.12 308 PRO A N 1
ATOM 2282 C CA . PRO A 1 308 ? -11.611 -1.933 -4.703 1.00 95.12 308 PRO A CA 1
ATOM 2283 C C . PRO A 1 308 ? -10.854 -3.134 -4.132 1.00 95.12 308 PRO A C 1
ATOM 2285 O O . PRO A 1 308 ? -10.751 -4.190 -4.761 1.00 95.12 308 PRO A O 1
ATOM 2288 N N . CYS A 1 309 ? -10.314 -2.979 -2.928 1.00 94.19 309 CYS A N 1
ATOM 2289 C CA . CYS A 1 309 ? -9.635 -4.052 -2.223 1.00 94.19 309 CYS A CA 1
ATOM 2290 C C . CYS A 1 309 ? -10.648 -5.142 -1.861 1.00 94.19 309 CYS A C 1
ATOM 2292 O O . CYS A 1 309 ? -11.548 -4.920 -1.050 1.00 94.19 309 CYS A O 1
ATOM 2294 N N . VAL A 1 310 ? -10.466 -6.332 -2.433 1.00 91.88 310 VAL A N 1
ATOM 2295 C CA . VAL A 1 310 ? -11.352 -7.486 -2.218 1.00 91.88 310 VAL A CA 1
ATOM 2296 C C . VAL A 1 310 ? -11.390 -7.896 -0.744 1.00 91.88 310 VAL A C 1
ATOM 2298 O O . VAL A 1 310 ? -12.451 -8.225 -0.228 1.00 91.88 310 VAL A O 1
ATOM 2301 N N . ALA A 1 311 ? -10.258 -7.808 -0.038 1.00 90.50 311 ALA A N 1
ATOM 2302 C CA . ALA A 1 311 ? -10.155 -8.238 1.356 1.00 90.50 311 ALA A CA 1
ATOM 2303 C C . ALA A 1 311 ? -10.978 -7.387 2.337 1.00 90.50 311 ALA A C 1
ATOM 2305 O O . ALA A 1 311 ? -11.358 -7.886 3.388 1.00 90.50 311 ALA A O 1
ATOM 2306 N N . CYS A 1 312 ? -11.244 -6.115 2.026 1.00 93.50 312 CYS A N 1
ATOM 2307 C CA . CYS A 1 312 ? -12.049 -5.225 2.875 1.00 93.50 312 CYS A CA 1
ATOM 2308 C C . CYS A 1 312 ? -13.293 -4.666 2.174 1.00 93.50 312 CYS A C 1
ATOM 2310 O O . CYS A 1 312 ? -13.932 -3.752 2.698 1.00 93.50 312 CYS A O 1
ATOM 2312 N N . GLY A 1 313 ? -13.609 -5.160 0.974 1.00 92.44 313 GLY A N 1
ATOM 2313 C CA . GLY A 1 313 ? -14.728 -4.676 0.166 1.00 92.44 313 GLY A CA 1
ATOM 2314 C C . GLY A 1 313 ? -14.651 -3.185 -0.179 1.00 92.44 313 GLY A C 1
ATOM 2315 O O . GLY A 1 313 ? -15.683 -2.538 -0.300 1.00 92.44 313 GLY A O 1
ATOM 2316 N N . GLY A 1 314 ? -13.451 -2.609 -0.279 1.00 94.06 314 GLY A N 1
ATOM 2317 C CA . GLY A 1 314 ? -13.285 -1.180 -0.565 1.00 94.06 314 GLY A CA 1
ATOM 2318 C C . GLY A 1 314 ? -13.263 -0.251 0.654 1.00 94.06 314 GLY A C 1
ATOM 2319 O O . GLY A 1 314 ? -12.979 0.931 0.505 1.00 94.06 314 GLY A O 1
ATOM 2320 N N . THR A 1 315 ? -13.527 -0.752 1.865 1.00 94.00 315 THR A N 1
ATOM 2321 C CA . THR A 1 315 ? -13.658 0.108 3.062 1.00 94.00 315 THR A CA 1
ATOM 2322 C C . THR A 1 315 ? -12.327 0.614 3.613 1.00 94.00 315 THR A C 1
ATOM 2324 O O . THR A 1 315 ? -12.294 1.593 4.350 1.00 94.00 315 THR A O 1
ATOM 2327 N N . GLY A 1 316 ? -11.231 -0.087 3.320 1.00 92.75 316 GLY A N 1
ATOM 2328 C CA . GLY A 1 316 ? -9.926 0.166 3.930 1.00 92.75 316 GLY A CA 1
ATOM 2329 C C . GLY A 1 316 ? -9.796 -0.351 5.365 1.00 92.75 316 GLY A C 1
ATOM 2330 O O . GLY A 1 316 ? -8.688 -0.381 5.890 1.00 92.75 316 GLY A O 1
ATOM 2331 N N . VAL A 1 317 ? -10.872 -0.841 5.980 1.00 92.56 317 VAL A N 1
ATOM 2332 C CA . VAL A 1 317 ? -10.893 -1.316 7.370 1.00 92.56 317 VAL A CA 1
ATOM 2333 C C . VAL A 1 317 ? -10.875 -2.844 7.399 1.00 92.56 317 VAL A C 1
ATOM 2335 O O . VAL A 1 317 ? -11.454 -3.494 6.529 1.00 92.56 317 VAL A O 1
ATOM 2338 N N . LYS A 1 318 ? -10.192 -3.450 8.376 1.00 92.25 318 LYS A N 1
ATOM 2339 C CA . LYS A 1 318 ? -10.229 -4.905 8.582 1.00 92.25 318 LYS A CA 1
ATOM 2340 C C . LYS A 1 318 ? -11.690 -5.343 8.823 1.00 92.25 318 LYS A C 1
ATOM 2342 O O . LYS A 1 318 ? -12.320 -4.821 9.747 1.00 92.25 318 LYS A O 1
ATOM 2347 N N . PRO A 1 319 ? -12.251 -6.264 8.018 1.00 91.06 319 PRO A N 1
ATOM 2348 C CA . PRO A 1 319 ? -13.583 -6.795 8.285 1.00 91.06 319 PRO A CA 1
ATOM 2349 C C . PRO A 1 319 ? -13.571 -7.657 9.553 1.00 91.06 319 PRO A C 1
ATOM 2351 O O . PRO A 1 319 ? -12.548 -8.251 9.904 1.00 91.06 319 PRO A O 1
ATOM 2354 N N . LEU A 1 320 ? -14.716 -7.731 10.232 1.00 90.06 320 LEU A N 1
ATOM 2355 C CA . LEU A 1 320 ? -14.903 -8.679 11.327 1.00 90.06 320 LEU A CA 1
ATOM 2356 C C . LEU A 1 320 ? -15.049 -10.088 10.740 1.00 90.06 320 LEU A C 1
ATOM 2358 O O . LEU A 1 320 ? -15.533 -10.254 9.621 1.00 90.06 320 LEU A O 1
ATOM 2362 N N . SER A 1 321 ? -14.608 -11.112 11.471 1.00 85.50 321 SER A N 1
ATOM 2363 C CA . SER A 1 321 ? -14.845 -12.486 11.029 1.00 85.50 321 SER A CA 1
ATOM 2364 C C . SER A 1 321 ? -16.342 -12.824 11.125 1.00 85.50 321 SER A C 1
ATOM 2366 O O . SER A 1 321 ? -17.032 -12.282 11.994 1.00 85.50 321 SER A O 1
ATOM 2368 N N . PRO A 1 322 ? -16.862 -13.744 10.291 1.00 86.62 322 PRO A N 1
ATOM 2369 C CA . PRO A 1 322 ? -18.280 -14.112 10.314 1.00 86.62 322 PRO A CA 1
ATOM 2370 C C . PRO A 1 322 ? -18.779 -14.578 11.689 1.00 86.62 322 PRO A C 1
ATOM 2372 O O . PRO A 1 322 ? -19.933 -14.343 12.042 1.00 86.62 322 PRO A O 1
ATOM 2375 N N . ASP A 1 323 ? -17.919 -15.222 12.480 1.00 83.62 323 ASP A N 1
ATOM 2376 C CA . ASP A 1 323 ? -18.261 -15.685 13.828 1.00 83.62 323 ASP A CA 1
ATOM 2377 C C . ASP A 1 323 ? -18.423 -14.516 14.803 1.00 83.62 323 ASP A C 1
ATOM 2379 O O . ASP A 1 323 ? -19.378 -14.478 15.578 1.00 83.62 323 ASP A O 1
ATOM 2383 N N . VAL A 1 324 ? -17.548 -13.511 14.699 1.00 83.06 324 VAL A N 1
ATOM 2384 C CA . VAL A 1 324 ? -17.653 -12.270 15.475 1.00 83.06 324 VAL A CA 1
ATOM 2385 C C . VAL A 1 324 ? -18.904 -11.499 15.072 1.00 83.06 324 VAL A C 1
ATOM 2387 O O . VAL A 1 324 ? -19.646 -11.048 15.938 1.00 83.06 324 VAL A O 1
ATOM 2390 N N . GLU A 1 325 ? -19.189 -11.381 13.773 1.00 86.38 325 GLU A N 1
ATOM 2391 C CA . GLU A 1 325 ? -20.398 -10.702 13.293 1.00 86.38 325 GLU A CA 1
ATOM 2392 C C . GLU A 1 325 ? -21.683 -11.366 13.804 1.00 86.38 325 GLU A C 1
ATOM 2394 O O . GLU A 1 325 ? -22.629 -10.667 14.171 1.00 86.38 325 GLU A O 1
ATOM 2399 N N . LYS A 1 326 ? -21.722 -12.703 13.869 1.00 85.25 326 LYS A N 1
ATOM 2400 C CA . LYS A 1 326 ? -22.855 -13.444 14.442 1.00 85.25 326 LYS A CA 1
ATOM 2401 C C . LYS A 1 326 ? -23.024 -13.164 15.933 1.00 85.25 326 LYS A C 1
ATOM 2403 O O . LYS A 1 326 ? -24.146 -12.911 16.362 1.00 85.25 326 LYS A O 1
ATOM 2408 N N . GLU A 1 327 ? -21.948 -13.198 16.719 1.00 78.00 327 GLU A N 1
ATOM 2409 C CA . GLU A 1 327 ? -22.024 -12.910 18.160 1.00 78.00 327 GLU A CA 1
ATOM 2410 C C . GLU A 1 327 ? -22.431 -11.452 18.430 1.00 78.00 327 GLU A C 1
ATOM 2412 O O . GLU A 1 327 ? -23.290 -11.203 19.275 1.00 78.00 327 GLU A O 1
ATOM 2417 N N . VAL A 1 328 ? -21.906 -10.496 17.654 1.00 77.06 328 VAL A N 1
ATOM 2418 C CA . VAL A 1 328 ? -22.312 -9.081 17.711 1.00 77.06 328 VAL A CA 1
ATOM 2419 C C . VAL A 1 328 ? -23.813 -8.926 17.439 1.00 77.06 328 VAL A C 1
ATOM 2421 O O . VAL A 1 328 ? -24.496 -8.213 18.174 1.00 77.06 328 VAL A O 1
ATOM 2424 N N . LYS A 1 329 ? -24.341 -9.598 16.406 1.00 80.00 329 LYS A N 1
ATOM 2425 C CA . LYS A 1 329 ? -25.770 -9.530 16.056 1.00 80.00 329 LYS A CA 1
ATOM 2426 C C . LYS A 1 329 ? -26.665 -10.092 17.157 1.00 80.00 329 LYS A C 1
ATOM 2428 O O . LYS A 1 329 ? -27.589 -9.396 17.572 1.00 80.00 329 LYS A O 1
ATOM 2433 N N . LYS A 1 330 ? -26.344 -11.278 17.687 1.00 77.12 330 LYS A N 1
ATOM 2434 C CA . LYS A 1 330 ? -27.103 -11.911 18.783 1.00 77.12 330 LYS A CA 1
ATOM 2435 C C . LYS A 1 330 ? -27.243 -10.987 19.993 1.00 77.12 330 LYS A C 1
ATOM 2437 O O . LYS A 1 330 ? -28.328 -10.859 20.550 1.00 77.12 330 LYS A O 1
ATOM 2442 N N . LEU A 1 331 ? -26.153 -10.324 20.382 1.00 67.50 331 LEU A N 1
ATOM 2443 C CA . LEU A 1 331 ? -26.161 -9.399 21.515 1.00 67.50 331 LEU A CA 1
ATOM 2444 C C . LEU A 1 331 ? -26.992 -8.149 21.214 1.00 67.50 331 LEU A C 1
ATOM 2446 O O . LEU A 1 331 ? -27.798 -7.749 22.049 1.00 67.50 331 LEU A O 1
ATOM 2450 N N . SER A 1 332 ? -26.888 -7.592 20.003 1.00 62.38 332 SER A N 1
ATOM 2451 C CA . SER A 1 332 ? -27.703 -6.435 19.610 1.00 62.38 332 SER A CA 1
ATOM 2452 C C . SER A 1 332 ? -29.211 -6.725 19.554 1.00 62.38 332 SER A C 1
ATOM 2454 O O . SER A 1 332 ? -30.007 -5.857 19.901 1.00 62.38 332 SER A O 1
ATOM 2456 N N . GLU A 1 333 ? -29.614 -7.941 19.175 1.00 64.56 333 GLU A N 1
ATOM 2457 C CA . GLU A 1 333 ? -31.021 -8.373 19.147 1.00 64.56 333 GLU A CA 1
ATOM 2458 C C . GLU A 1 333 ? -31.560 -8.650 20.560 1.00 64.56 333 GLU A C 1
ATOM 2460 O O . GLU A 1 333 ? -32.702 -8.308 20.865 1.00 64.56 333 GLU A O 1
ATOM 2465 N N . SER A 1 334 ? -30.725 -9.183 21.461 1.00 57.84 334 SER A N 1
ATOM 2466 C CA . SER A 1 334 ? -31.100 -9.405 22.865 1.00 57.84 334 SER A CA 1
ATOM 2467 C C . SER A 1 334 ? -31.369 -8.105 23.636 1.00 57.84 334 SER A C 1
ATOM 2469 O O . SER A 1 334 ? -32.224 -8.083 24.519 1.00 57.84 334 SER A O 1
ATOM 2471 N N . THR A 1 335 ? -30.691 -7.010 23.272 1.00 53.69 335 THR A N 1
ATOM 2472 C CA . THR A 1 335 ? -30.915 -5.680 23.858 1.00 53.69 335 THR A CA 1
ATOM 2473 C C . THR A 1 335 ? -32.208 -5.041 23.345 1.00 53.69 335 THR A C 1
ATOM 2475 O O . THR A 1 335 ? -32.915 -4.406 24.119 1.00 53.69 335 THR A O 1
ATOM 2478 N N . LEU A 1 336 ? -32.562 -5.240 22.068 1.00 52.19 336 LEU A N 1
ATOM 2479 C CA . LEU A 1 336 ? -33.791 -4.692 21.474 1.00 52.19 336 LEU A CA 1
ATOM 2480 C C . LEU A 1 336 ? -35.061 -5.344 22.037 1.00 52.19 336 LEU A C 1
ATOM 2482 O O . LEU A 1 336 ? -36.030 -4.641 22.310 1.00 52.19 336 LEU A O 1
ATOM 2486 N N . ASN A 1 337 ? -35.043 -6.658 22.270 1.00 50.41 337 ASN A N 1
ATOM 2487 C CA . ASN A 1 337 ? -36.204 -7.365 22.817 1.00 50.41 337 ASN A CA 1
ATOM 2488 C C . ASN A 1 337 ? -36.515 -6.983 24.276 1.00 50.41 337 ASN A C 1
ATOM 2490 O O . ASN A 1 337 ? -37.658 -7.106 24.689 1.00 50.41 337 ASN A O 1
ATOM 2494 N N . LYS A 1 338 ? -35.538 -6.467 25.037 1.00 50.59 338 LYS A N 1
ATOM 2495 C CA . LYS A 1 338 ? -35.739 -5.986 26.418 1.00 50.59 338 LYS A CA 1
ATOM 2496 C C . LYS A 1 338 ? -36.296 -4.558 26.522 1.00 50.59 338 LYS A C 1
ATOM 2498 O O . LYS A 1 338 ? -36.685 -4.153 27.606 1.00 50.59 338 LYS A O 1
ATOM 2503 N N . VAL A 1 339 ? -36.291 -3.778 25.437 1.00 46.91 339 VAL A N 1
ATOM 2504 C CA . VAL A 1 339 ? -36.876 -2.417 25.405 1.00 46.91 339 VAL A CA 1
ATOM 2505 C C . VAL A 1 339 ? -38.346 -2.454 24.956 1.00 46.91 339 VAL A C 1
ATOM 2507 O O . VAL A 1 339 ? -39.063 -1.467 25.096 1.00 46.91 339 VAL A O 1
ATOM 2510 N N . ALA A 1 340 ? -38.796 -3.586 24.406 1.00 42.69 340 ALA A N 1
ATOM 2511 C CA . ALA A 1 340 ? -40.158 -3.792 23.918 1.00 42.69 340 ALA A CA 1
ATOM 2512 C C . ALA A 1 340 ? -41.100 -4.478 24.934 1.00 42.69 340 ALA A C 1
ATOM 2514 O O . ALA A 1 340 ? -42.283 -4.626 24.628 1.00 42.69 340 ALA A O 1
ATOM 2515 N N . GLU A 1 341 ? -40.592 -4.872 26.108 1.00 39.06 341 GLU A N 1
ATOM 2516 C CA . GLU A 1 341 ? -41.352 -5.379 27.268 1.00 39.06 341 GLU A CA 1
ATOM 2517 C C . GLU A 1 341 ? -41.392 -4.330 28.387 1.00 39.06 341 GLU A C 1
ATOM 2519 O O . GLU A 1 341 ? -42.463 -4.199 29.023 1.00 39.06 341 GLU A O 1
#

Radius of gyration: 41.54 Å; chains: 1; bounding box: 109×70×111 Å

Secondary structure (DSSP, 8-state):
--------------------------PPPPHHHHHHHHHHHHTS-TT-HHHHHHHHHHHHHTT-HHHHHHHHHHHHHH-TT-HHHHHHTT---S-------EEEEEEETTS-EEEEEE--SEEEEEETTEEEEEETTTEEEEEPPPTTPPEEEEETTEEEEEEE--SEEEEEETTEEEEEEGGGEEEEEE-PBPTTTTTSSEEE-TTTTTSSEEEEEE--TTTTTSSEEE-GGGTTSSEEE-TTTTTSSEEE-SSTTPEEEPTTTTTSSEEE-TT-BTTEEEPTTTTTSPEEEEEEE-TTTTTSSEEE-GGGTTSSBPPPPHHHHHHHHHHHHHHHHTT--

Foldseek 3Di:
DDDDDDDDDDDDDDDDDDDPPPPPDDDDFDPVLVVVLVVLVVPAPQQALVSLQVSLVVCVVSVVPVSSLVSLVSSCVNPVVPVSSCVSNVVPPPPPPPLPFWWKWWQWLVRDIFIWTFPDQWWWWDDPVGTDTGGLQFWFKWFQDPPPWFIFTDGDVDTDGTHGPDQWTWTQGPVGIDIHGSNGTGMIGTFHFDPVVRLQQKDFDPQCRLQQFDKDFDQDPQPRLQQKDFAPVPRQQQKDQDPQCRLQQWDADPDDRDTDRPPQCRSRRIDGDPQDDNRIHGDPVQSSPTDMDTPTGDPQCRSVRIDGDPQVRSRSGHDDDPVVVVVSVVSVVVSVVVVVD